Protein AF-A0AAJ1TVX8-F1 (afdb_monomer)

Nearest PDB structures (foldseek):
  4jiu-assembly1_A  TM=8.069E-01  e=1.618E-04  Pyrococcus abyssi GE5
  6mdx-assembly1_A  TM=7.702E-01  e=6.474E-03  Homo sapiens
  4qhg-assembly1_A-2  TM=7.051E-01  e=1.014E-01  Methanocaldococcus jannaschii DSM 2661

Mean predicted aligned error: 15.35 Å

pLDDT: mean 77.99, std 22.39, range [27.33, 98.75]

Foldseek 3Di:
DDDDDDDPPDPPPDDPDPDQQAEAEAEDCVDDDDWAWDDDPSHIYIYYHNPDDPVRVVVSSVVRSVVVVVVLVVVPQDQVNVQVLLQVLCVQQVVSPQHAPGEEEDQPPQQEQKAEDLVRRYIYGYCVCPPPDPLLVSLVSQLRSLCNVPVDLDPSSVVSSVSSVCNVVSVVVQVVVCVVVVRNHHDDPDDPVVPVPVDVPPDDDDDDDDDD

Organism: NCBI:txid1457234

Structure (mmCIF, N/CA/C/O backbone):
data_AF-A0AAJ1TVX8-F1
#
_entry.id   AF-A0AAJ1TVX8-F1
#
loop_
_atom_site.group_PDB
_atom_site.id
_atom_site.type_symbol
_atom_site.label_atom_id
_atom_site.label_alt_id
_atom_site.label_comp_id
_atom_site.label_asym_id
_atom_site.label_entity_id
_atom_site.label_seq_id
_atom_site.pdbx_PDB_ins_code
_atom_site.Cartn_x
_atom_site.Cartn_y
_atom_site.Cartn_z
_atom_site.occupancy
_atom_site.B_iso_or_equiv
_atom_site.auth_seq_id
_atom_site.auth_comp_id
_atom_site.auth_asym_id
_atom_site.auth_atom_id
_atom_site.pdbx_PDB_model_num
ATOM 1 N N . MET A 1 1 ? 25.170 43.451 25.329 1.00 45.28 1 MET A N 1
ATOM 2 C CA . MET A 1 1 ? 24.039 42.548 25.026 1.00 45.28 1 MET A CA 1
ATOM 3 C C . MET A 1 1 ? 23.641 42.805 23.587 1.00 45.28 1 MET A C 1
ATOM 5 O O . MET A 1 1 ? 22.835 43.688 23.335 1.00 45.28 1 MET A O 1
ATOM 9 N N . GLU A 1 2 ? 24.261 42.095 22.650 1.00 32.22 2 GLU A N 1
ATOM 10 C CA . GLU A 1 2 ? 23.914 42.169 21.230 1.00 32.22 2 GLU A CA 1
ATOM 11 C C . GLU A 1 2 ? 23.571 40.779 20.709 1.00 32.22 2 GLU A C 1
ATOM 13 O O . GLU A 1 2 ? 24.081 39.763 21.180 1.00 32.22 2 GLU A O 1
ATOM 18 N N . ARG A 1 3 ? 22.579 40.7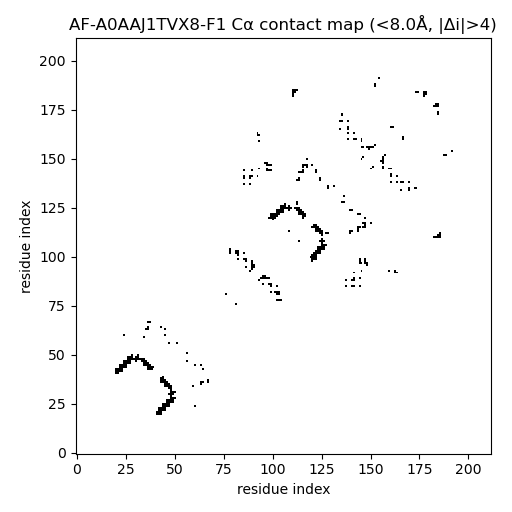76 19.823 1.00 34.09 3 ARG A N 1
ATOM 19 C CA . ARG A 1 3 ? 21.730 39.654 19.443 1.00 34.09 3 ARG A CA 1
ATOM 20 C C . ARG A 1 3 ? 22.453 38.802 18.402 1.00 34.09 3 ARG A C 1
ATOM 22 O O . ARG A 1 3 ? 22.782 39.296 17.332 1.00 34.09 3 ARG A O 1
ATOM 29 N N . GLY A 1 4 ? 22.662 37.523 18.704 1.00 31.20 4 GLY A N 1
ATOM 30 C CA . GLY A 1 4 ? 23.095 36.531 17.723 1.00 31.20 4 GLY A CA 1
ATOM 31 C C . GLY A 1 4 ? 21.896 36.023 16.929 1.00 31.20 4 GLY A C 1
ATOM 32 O O . GLY A 1 4 ? 21.099 35.247 17.451 1.00 31.20 4 GLY A O 1
ATOM 33 N N . ALA A 1 5 ? 21.768 36.467 15.681 1.00 36.41 5 ALA A N 1
ATOM 34 C CA . ALA A 1 5 ? 20.918 35.822 14.690 1.00 36.41 5 ALA A CA 1
ATOM 35 C C . ALA A 1 5 ? 21.562 34.480 14.306 1.00 36.41 5 ALA A C 1
ATOM 37 O O . ALA A 1 5 ? 22.692 34.449 13.823 1.00 36.41 5 ALA A O 1
ATOM 38 N N . ARG A 1 6 ? 20.869 33.368 14.570 1.00 36.56 6 ARG A N 1
ATOM 39 C CA . ARG A 1 6 ? 21.222 32.053 14.028 1.00 36.56 6 ARG A CA 1
ATOM 40 C C . ARG A 1 6 ? 20.330 31.803 12.823 1.00 36.56 6 ARG A C 1
ATOM 42 O O . ARG A 1 6 ? 19.128 31.609 12.972 1.00 36.56 6 ARG A O 1
ATOM 49 N N . ASP A 1 7 ? 20.954 31.872 11.658 1.00 32.34 7 ASP A N 1
ATOM 50 C CA . ASP A 1 7 ? 20.410 31.468 10.372 1.00 32.34 7 ASP A CA 1
ATOM 51 C C . ASP A 1 7 ? 20.323 29.933 10.357 1.00 32.34 7 ASP A C 1
ATOM 53 O O . ASP A 1 7 ? 21.332 29.231 10.287 1.00 32.34 7 ASP A O 1
ATOM 57 N N . GLY A 1 8 ? 19.118 29.411 10.576 1.00 29.05 8 GLY A N 1
ATOM 58 C CA . GLY A 1 8 ? 18.811 27.987 10.505 1.00 29.05 8 GLY A CA 1
ATOM 59 C C . GLY A 1 8 ? 18.476 27.619 9.069 1.00 29.05 8 GLY A C 1
ATOM 60 O O . GLY A 1 8 ? 17.302 27.482 8.732 1.00 29.05 8 GLY A O 1
ATOM 61 N N . GLY A 1 9 ? 19.506 27.498 8.231 1.00 27.33 9 GLY A N 1
ATOM 62 C CA . GLY A 1 9 ? 19.380 26.931 6.895 1.00 27.33 9 GLY A CA 1
ATOM 63 C C . GLY A 1 9 ? 18.850 25.505 6.999 1.00 27.33 9 GLY A C 1
ATOM 64 O O . GLY A 1 9 ? 19.521 24.622 7.529 1.00 27.33 9 GLY A O 1
ATOM 65 N N . ALA A 1 10 ? 17.619 25.305 6.537 1.00 29.84 10 ALA A N 1
ATOM 66 C CA . ALA A 1 10 ? 17.019 23.998 6.377 1.00 29.84 10 ALA A CA 1
ATOM 67 C C . ALA A 1 10 ? 17.860 23.191 5.379 1.00 29.84 10 ALA A C 1
ATOM 69 O O . ALA A 1 10 ? 17.897 23.510 4.191 1.00 29.84 10 ALA A O 1
ATOM 70 N N . GLU A 1 11 ? 18.545 22.156 5.864 1.00 29.80 11 GLU A N 1
ATOM 71 C CA . GLU A 1 11 ? 19.076 21.098 5.011 1.00 29.80 11 GLU A CA 1
ATOM 72 C C . GLU A 1 11 ? 17.891 20.375 4.366 1.00 29.80 11 GLU A C 1
ATOM 74 O O . GLU A 1 11 ? 17.231 19.516 4.954 1.00 29.80 11 GLU A O 1
ATOM 79 N N . GLU A 1 12 ? 17.603 20.785 3.134 1.00 30.42 12 GLU A N 1
ATOM 80 C CA . GLU A 1 12 ? 16.795 20.062 2.168 1.00 30.42 12 GLU A CA 1
ATOM 81 C C . GLU A 1 12 ? 17.449 18.691 1.945 1.00 30.42 12 GLU A C 1
ATOM 83 O O . GLU A 1 12 ? 18.385 18.523 1.161 1.00 30.42 12 GLU A O 1
ATOM 88 N N . THR A 1 13 ? 16.995 17.700 2.709 1.00 30.58 13 THR A N 1
ATOM 89 C CA . THR A 1 13 ? 17.411 16.309 2.560 1.00 30.58 13 THR A CA 1
ATOM 90 C C . THR A 1 13 ? 16.831 15.781 1.255 1.00 30.58 13 THR A C 1
ATOM 92 O O . THR A 1 13 ? 15.678 15.363 1.164 1.00 30.58 13 THR A O 1
ATOM 95 N N . ALA A 1 14 ? 17.650 15.850 0.207 1.00 30.44 14 ALA A N 1
ATOM 96 C CA . ALA A 1 14 ? 17.387 15.224 -1.073 1.00 30.44 14 ALA A CA 1
ATOM 97 C C . ALA A 1 14 ? 17.053 13.740 -0.853 1.00 30.44 14 ALA A C 1
ATOM 99 O O . ALA A 1 14 ? 17.889 12.960 -0.394 1.00 30.44 14 ALA A O 1
ATOM 100 N N . ALA A 1 15 ? 15.816 13.364 -1.184 1.00 33.00 15 ALA A N 1
ATOM 101 C CA . ALA A 1 15 ? 15.354 11.986 -1.189 1.00 33.00 15 ALA A CA 1
ATOM 102 C C . ALA A 1 15 ? 16.353 11.114 -1.963 1.00 33.00 15 ALA A C 1
ATOM 104 O O . ALA A 1 15 ? 16.584 11.324 -3.159 1.00 33.00 15 ALA A O 1
ATOM 105 N N . ALA A 1 16 ? 16.957 10.138 -1.284 1.00 31.81 16 ALA A N 1
ATOM 106 C CA . ALA A 1 16 ? 17.866 9.189 -1.904 1.00 31.81 16 ALA A CA 1
ATOM 107 C C . ALA A 1 16 ? 17.080 8.326 -2.903 1.00 31.81 16 ALA A C 1
ATOM 109 O O . ALA A 1 16 ? 16.441 7.332 -2.561 1.00 31.81 16 ALA A O 1
ATOM 110 N N . LYS A 1 17 ? 17.105 8.747 -4.169 1.00 37.09 17 LYS A N 1
ATOM 111 C CA . LYS A 1 17 ? 16.700 7.956 -5.328 1.00 37.09 17 LYS A CA 1
ATOM 112 C C . LYS A 1 17 ? 17.505 6.653 -5.265 1.00 37.09 17 LYS A C 1
ATOM 114 O O . LYS A 1 17 ? 18.732 6.708 -5.305 1.00 37.09 17 LYS A O 1
ATOM 119 N N . GLY A 1 18 ? 16.831 5.509 -5.114 1.00 37.69 18 GLY A N 1
ATOM 120 C CA . GLY A 1 18 ? 17.479 4.191 -5.146 1.00 37.69 18 GLY A CA 1
ATOM 121 C C . GLY A 1 18 ? 18.396 4.037 -6.371 1.00 37.69 18 GLY A C 1
ATOM 122 O O . GLY A 1 18 ? 18.271 4.823 -7.320 1.00 37.69 18 GLY A O 1
ATOM 123 N N . PRO A 1 19 ? 19.329 3.062 -6.366 1.00 42.38 19 PRO A N 1
ATOM 124 C CA . PRO A 1 19 ? 20.310 2.925 -7.437 1.00 42.38 19 PRO A CA 1
ATOM 125 C C . PRO A 1 19 ? 19.605 2.924 -8.794 1.00 42.38 19 PRO A C 1
ATOM 127 O O . PRO A 1 19 ? 18.553 2.300 -8.959 1.00 42.38 19 PRO A O 1
ATOM 130 N N . ALA A 1 20 ? 20.154 3.688 -9.744 1.00 53.78 20 ALA A N 1
ATOM 131 C CA . ALA A 1 20 ? 19.611 3.769 -11.094 1.00 53.78 20 ALA A CA 1
ATOM 132 C C . ALA A 1 20 ? 19.377 2.344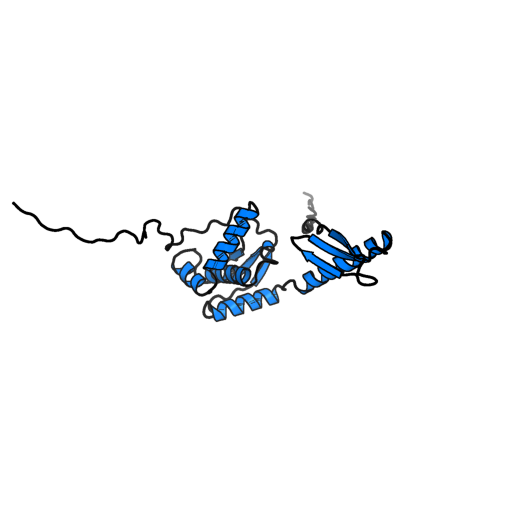 -11.626 1.00 53.78 20 ALA A C 1
ATOM 134 O O . ALA A 1 20 ? 20.243 1.488 -11.426 1.00 53.78 20 ALA A O 1
ATOM 135 N N . PRO A 1 21 ? 18.219 2.066 -12.252 1.00 62.41 21 PRO A N 1
ATOM 136 C CA . PRO A 1 21 ? 17.873 0.706 -12.635 1.00 62.41 21 PRO A CA 1
ATOM 137 C C . PRO A 1 21 ? 18.963 0.132 -13.542 1.00 62.41 21 PRO A C 1
ATOM 139 O O . PRO A 1 21 ? 19.358 0.776 -14.515 1.00 62.41 21 PRO A O 1
ATOM 142 N N . GLU A 1 22 ? 19.443 -1.073 -13.233 1.00 81.56 22 GLU A N 1
ATOM 143 C CA . GLU A 1 22 ? 20.419 -1.767 -14.070 1.00 81.56 22 GLU A CA 1
ATOM 144 C C . GLU A 1 22 ? 19.789 -2.001 -15.453 1.00 81.56 22 GLU A C 1
ATOM 146 O O . GLU A 1 22 ? 18.709 -2.590 -15.572 1.00 81.56 22 GLU A O 1
ATOM 151 N N . VAL A 1 23 ? 20.420 -1.477 -16.507 1.00 89.31 23 VAL A N 1
ATOM 152 C CA . VAL A 1 23 ? 19.909 -1.577 -17.879 1.00 89.31 23 VAL A CA 1
ATOM 153 C C . VAL A 1 23 ? 20.648 -2.685 -18.618 1.00 89.31 23 VAL A C 1
ATOM 155 O O . VAL A 1 23 ? 21.862 -2.621 -18.791 1.00 89.31 23 VAL A O 1
ATOM 158 N N . GLU A 1 24 ? 19.905 -3.665 -19.131 1.00 91.75 24 GLU A N 1
ATOM 159 C CA . GLU A 1 24 ? 20.429 -4.727 -19.989 1.00 91.75 24 GLU A CA 1
ATOM 160 C C . GLU A 1 24 ? 19.972 -4.509 -21.439 1.00 91.75 24 GLU A C 1
ATOM 162 O O . GLU A 1 24 ? 18.775 -4.469 -21.741 1.00 91.75 24 GLU A O 1
ATOM 167 N N . VAL A 1 25 ? 20.921 -4.404 -22.371 1.00 92.75 25 VAL A N 1
ATOM 168 C CA . VAL A 1 25 ? 20.619 -4.251 -23.801 1.00 92.75 25 VAL A CA 1
ATOM 169 C C . VAL A 1 25 ? 20.716 -5.596 -24.518 1.00 92.75 25 VAL A C 1
ATOM 171 O O . VAL A 1 25 ? 21.793 -6.176 -24.642 1.00 92.75 25 VAL A O 1
ATOM 174 N N . ARG A 1 26 ? 19.601 -6.056 -25.094 1.00 92.62 26 ARG A N 1
ATOM 175 C CA . ARG A 1 26 ? 19.522 -7.293 -25.885 1.00 92.62 26 ARG A CA 1
ATOM 176 C C . ARG A 1 26 ? 19.403 -6.983 -27.378 1.00 92.62 26 ARG A C 1
ATOM 178 O O . ARG A 1 26 ? 18.396 -6.448 -27.846 1.00 92.62 26 ARG A O 1
ATOM 185 N N . ARG A 1 27 ? 20.420 -7.355 -28.162 1.00 90.25 27 ARG A N 1
ATOM 186 C CA . ARG A 1 27 ? 20.421 -7.188 -29.628 1.00 90.25 27 ARG A CA 1
ATOM 187 C C . ARG A 1 27 ? 19.702 -8.348 -30.323 1.00 90.25 27 ARG A C 1
ATOM 189 O O . ARG A 1 27 ? 19.968 -9.511 -30.041 1.00 90.25 27 ARG A O 1
ATOM 196 N N . SER A 1 28 ? 18.834 -8.045 -31.288 1.00 85.00 28 SER A N 1
ATOM 197 C CA . SER A 1 28 ? 18.089 -9.041 -32.071 1.00 85.00 28 SER A CA 1
ATOM 198 C C . SER A 1 28 ? 18.321 -8.882 -33.572 1.00 85.00 28 SER A C 1
ATOM 200 O O . SER A 1 28 ? 18.082 -7.818 -34.137 1.00 85.00 28 SER A O 1
ATOM 202 N N . ARG A 1 29 ? 18.723 -9.969 -34.247 1.00 81.44 29 ARG A N 1
ATOM 203 C CA . ARG A 1 29 ? 18.846 -10.021 -35.719 1.00 81.44 29 ARG A CA 1
ATOM 204 C C . ARG A 1 29 ? 17.495 -10.137 -36.440 1.00 81.44 29 ARG A C 1
ATOM 206 O O . ARG A 1 29 ? 17.404 -9.791 -37.612 1.00 81.44 29 ARG A O 1
ATOM 213 N N . ARG A 1 30 ? 16.442 -10.606 -35.753 1.00 78.81 30 ARG A N 1
ATOM 214 C CA . ARG A 1 30 ? 15.077 -10.712 -36.312 1.00 78.81 30 ARG A CA 1
ATOM 215 C C . ARG A 1 30 ? 14.344 -9.369 -36.345 1.00 78.81 30 ARG A C 1
ATOM 217 O O . ARG A 1 30 ? 13.473 -9.170 -37.186 1.00 78.81 30 ARG A O 1
ATOM 224 N N . ARG A 1 31 ? 14.678 -8.442 -35.444 1.00 75.81 31 ARG A N 1
ATOM 225 C CA . ARG A 1 31 ? 14.076 -7.102 -35.406 1.00 75.81 31 ARG A CA 1
ATOM 226 C C . ARG A 1 31 ? 14.826 -6.176 -36.352 1.00 75.81 31 ARG A C 1
ATOM 228 O O . ARG A 1 31 ? 16.043 -6.083 -36.277 1.00 75.81 31 ARG A O 1
ATOM 235 N N . ARG A 1 32 ? 14.093 -5.487 -37.231 1.00 75.25 32 ARG A N 1
ATOM 236 C CA . ARG A 1 32 ? 14.688 -4.617 -38.266 1.00 75.25 32 ARG A CA 1
ATOM 237 C C . ARG A 1 32 ? 14.537 -3.123 -37.983 1.00 75.25 32 ARG A C 1
ATOM 239 O O . ARG A 1 32 ? 15.348 -2.345 -38.460 1.00 75.25 32 ARG A O 1
ATOM 246 N N . ARG A 1 33 ? 13.496 -2.719 -37.246 1.00 77.88 33 ARG A N 1
ATOM 247 C CA . ARG A 1 33 ? 13.168 -1.299 -36.991 1.00 77.88 33 ARG A CA 1
ATOM 248 C C . ARG A 1 33 ? 12.610 -1.013 -35.597 1.00 77.88 33 ARG A C 1
ATOM 250 O O . ARG A 1 33 ? 12.411 0.140 -35.250 1.00 77.88 33 ARG A O 1
ATOM 257 N N . THR A 1 34 ? 12.312 -2.047 -34.817 1.00 77.62 34 THR A N 1
ATOM 258 C CA . THR A 1 34 ? 11.557 -1.911 -33.570 1.00 77.62 34 THR A CA 1
ATOM 259 C C . THR A 1 34 ? 12.464 -1.999 -32.354 1.00 77.62 34 THR A C 1
ATOM 261 O O . THR A 1 34 ? 13.209 -2.969 -32.192 1.00 77.62 34 THR A O 1
ATOM 264 N N . VAL A 1 35 ? 12.339 -1.003 -31.479 1.00 88.81 35 VAL A N 1
ATOM 265 C CA . VAL A 1 35 ? 12.921 -0.991 -30.137 1.00 88.81 35 VAL A CA 1
ATOM 266 C C . VAL A 1 35 ? 11.799 -1.164 -29.117 1.00 88.81 35 VAL A C 1
ATOM 268 O O . VAL A 1 35 ? 10.737 -0.557 -29.241 1.00 88.81 35 VAL A O 1
ATOM 271 N N . SER A 1 36 ? 12.004 -2.018 -28.118 1.00 88.06 36 SER A N 1
ATOM 272 C CA . SER A 1 36 ? 11.066 -2.169 -26.999 1.00 88.06 36 SER A CA 1
ATOM 273 C C . SER A 1 36 ? 11.822 -2.234 -25.686 1.00 88.06 36 SER A C 1
ATOM 275 O O . SER A 1 36 ? 12.940 -2.739 -25.662 1.00 88.06 36 SER A O 1
ATOM 277 N N . ALA A 1 37 ? 11.186 -1.818 -24.596 1.00 88.56 37 ALA A N 1
ATOM 278 C CA . ALA A 1 37 ? 11.737 -1.992 -23.263 1.00 88.56 37 ALA A CA 1
ATOM 279 C C . ALA A 1 37 ? 10.663 -2.421 -22.270 1.00 88.56 37 ALA A C 1
ATOM 281 O O . ALA A 1 37 ? 9.497 -2.052 -22.431 1.00 88.56 37 ALA A O 1
ATOM 282 N N . TYR A 1 38 ? 11.067 -3.197 -21.272 1.00 84.25 38 TYR A N 1
ATOM 283 C CA . TYR A 1 38 ? 10.230 -3.658 -20.169 1.00 84.25 38 TYR A CA 1
ATOM 284 C C . TYR A 1 38 ? 11.093 -3.881 -18.924 1.00 84.25 38 TYR A C 1
ATOM 286 O O . TYR A 1 38 ? 12.316 -3.977 -19.027 1.00 84.25 38 TYR A O 1
ATOM 294 N N . ARG A 1 39 ? 10.460 -3.946 -17.749 1.00 82.50 39 ARG A N 1
ATOM 295 C CA . ARG A 1 39 ? 11.143 -4.308 -16.504 1.00 82.50 39 ARG A CA 1
ATOM 296 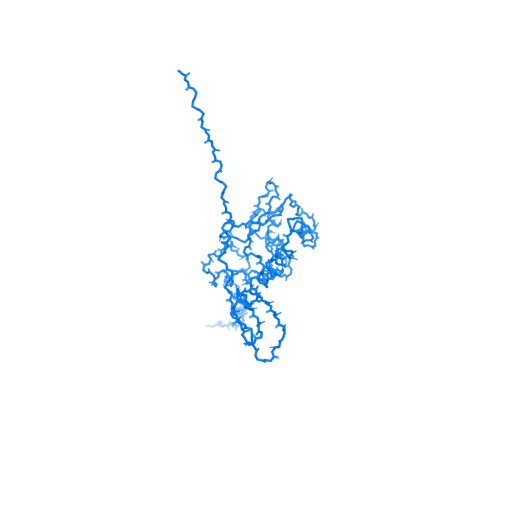C C . ARG A 1 39 ? 11.051 -5.812 -16.274 1.00 82.50 39 ARG A C 1
ATOM 298 O O . ARG A 1 39 ? 9.984 -6.388 -16.471 1.00 82.50 39 ARG A O 1
ATOM 305 N N . GLN A 1 40 ? 12.155 -6.423 -15.867 1.00 79.81 40 GLN A N 1
ATOM 306 C CA . GLN A 1 40 ? 12.234 -7.830 -15.488 1.00 79.81 40 GLN A CA 1
ATOM 307 C C . GLN A 1 40 ? 13.250 -7.956 -14.350 1.00 79.81 40 GLN A C 1
ATOM 309 O O . GLN A 1 40 ? 14.361 -7.454 -14.489 1.00 79.81 40 GLN A O 1
ATOM 314 N N . ASP A 1 41 ? 12.862 -8.571 -13.232 1.00 73.06 41 ASP A N 1
ATOM 315 C CA . ASP A 1 41 ? 13.752 -8.863 -12.094 1.00 73.06 41 ASP A CA 1
ATOM 316 C C . ASP A 1 41 ? 14.553 -7.637 -11.595 1.00 73.06 41 ASP A C 1
ATOM 318 O O . ASP A 1 41 ? 15.754 -7.705 -11.352 1.00 73.06 41 ASP A O 1
ATOM 322 N N . GLY A 1 42 ? 13.902 -6.468 -11.513 1.00 70.69 42 GLY A N 1
ATOM 323 C CA . GLY A 1 42 ? 14.532 -5.206 -11.085 1.00 70.69 42 GLY A CA 1
ATOM 324 C C . GLY A 1 42 ? 15.383 -4.496 -12.149 1.00 70.69 42 GLY A C 1
ATOM 325 O O . GLY A 1 42 ? 15.851 -3.383 -11.917 1.00 70.69 42 GLY A O 1
ATOM 326 N N . ARG A 1 43 ? 15.534 -5.085 -13.340 1.00 83.12 43 ARG A N 1
ATOM 327 C CA . ARG A 1 43 ? 16.335 -4.554 -14.454 1.00 83.12 43 ARG A CA 1
ATOM 328 C C . ARG A 1 43 ? 15.452 -4.009 -15.566 1.00 83.12 43 ARG A C 1
ATOM 330 O O . ARG A 1 43 ? 14.329 -4.474 -15.772 1.00 83.12 43 ARG A O 1
ATOM 337 N N . VAL A 1 44 ? 15.959 -3.042 -16.325 1.00 87.50 44 VAL A N 1
ATOM 338 C CA . VAL A 1 44 ? 15.319 -2.592 -17.569 1.00 87.50 44 VAL A CA 1
ATOM 339 C C . VAL A 1 44 ? 15.935 -3.345 -18.738 1.00 87.50 44 VAL A C 1
ATOM 341 O O . VAL A 1 44 ? 17.098 -3.140 -19.072 1.00 87.50 44 VAL A O 1
ATOM 344 N N . ILE A 1 45 ? 15.139 -4.184 -19.397 1.00 91.75 45 ILE A N 1
ATOM 345 C CA . ILE A 1 45 ? 15.556 -4.896 -20.603 1.00 91.75 45 ILE A CA 1
ATOM 346 C C . ILE A 1 45 ? 15.198 -4.048 -21.820 1.00 91.75 45 ILE A C 1
ATOM 348 O O . ILE A 1 45 ? 14.018 -3.803 -22.070 1.00 91.75 45 ILE A O 1
ATOM 352 N N . VAL A 1 46 ? 16.193 -3.636 -22.608 1.00 91.62 46 VAL A N 1
ATOM 353 C CA . VAL A 1 46 ? 16.005 -2.890 -23.864 1.00 91.62 46 VAL A CA 1
ATOM 354 C C . VAL A 1 46 ? 16.364 -3.782 -25.051 1.00 91.62 46 VAL A C 1
ATOM 356 O O . VAL A 1 46 ? 17.518 -4.150 -25.258 1.00 91.62 46 VAL A O 1
ATOM 359 N N . LEU A 1 47 ? 15.367 -4.134 -25.862 1.00 91.25 47 LEU A N 1
ATOM 360 C CA . LEU A 1 47 ? 15.523 -4.955 -27.064 1.00 91.25 47 LEU A CA 1
ATOM 361 C C . LEU A 1 47 ? 15.698 -4.074 -28.301 1.00 91.25 47 LEU A C 1
ATOM 363 O O . LEU A 1 47 ? 14.768 -3.357 -28.675 1.00 91.25 47 LEU A O 1
ATOM 367 N N . VAL A 1 48 ? 16.839 -4.196 -28.983 1.00 91.38 48 VAL A N 1
ATOM 368 C CA . VAL A 1 48 ? 17.214 -3.371 -30.149 1.00 91.38 48 VAL A CA 1
ATOM 369 C C . VAL A 1 48 ? 17.564 -4.211 -31.393 1.00 91.38 48 VAL A C 1
ATOM 371 O O . VAL A 1 48 ? 18.034 -5.344 -31.253 1.00 91.38 48 VAL A O 1
ATOM 374 N N . PRO A 1 49 ? 17.381 -3.697 -32.628 1.00 90.25 49 PRO A N 1
ATOM 375 C CA . PRO A 1 49 ? 17.920 -4.313 -33.843 1.00 90.25 49 PRO A CA 1
ATOM 376 C C . PRO A 1 49 ? 19.445 -4.464 -33.795 1.00 90.2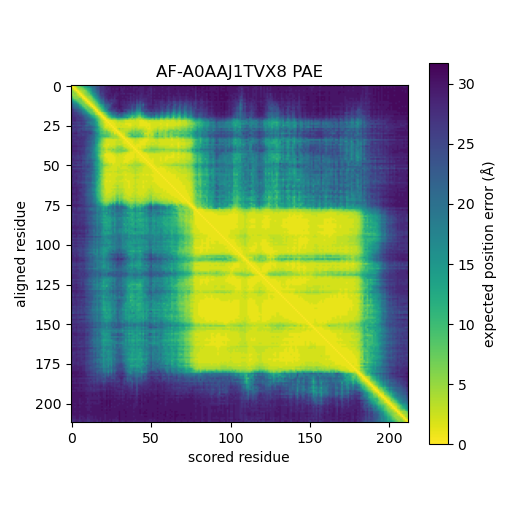5 49 PRO A C 1
ATOM 378 O O . PRO A 1 49 ? 20.158 -3.548 -33.389 1.00 90.25 49 PRO A O 1
ATOM 381 N N . ALA A 1 50 ? 19.963 -5.600 -34.267 1.00 88.75 50 ALA A N 1
ATOM 382 C CA . ALA A 1 50 ? 21.405 -5.867 -34.273 1.00 88.75 50 ALA A CA 1
ATOM 383 C C . ALA A 1 50 ? 22.211 -4.879 -35.138 1.00 88.75 50 ALA A C 1
ATOM 385 O O . ALA A 1 50 ? 23.397 -4.684 -34.881 1.00 88.75 50 ALA A O 1
ATOM 386 N N . SER A 1 51 ? 21.563 -4.264 -36.131 1.00 90.19 51 SER A N 1
ATOM 387 C CA . SER A 1 51 ? 22.160 -3.311 -37.069 1.00 90.19 51 SER A CA 1
ATOM 388 C C . SER A 1 51 ? 22.367 -1.905 -36.501 1.00 90.19 51 SER A C 1
ATOM 390 O O . SER A 1 51 ? 22.995 -1.098 -37.175 1.00 90.19 51 SER A O 1
ATOM 392 N N . LEU A 1 52 ? 21.840 -1.584 -35.311 1.00 89.25 52 LEU A N 1
ATOM 393 C CA . LEU A 1 52 ? 22.021 -0.253 -34.727 1.00 89.25 52 LEU A CA 1
ATOM 394 C C . LEU A 1 52 ? 23.470 -0.023 -34.280 1.00 89.25 52 LEU A C 1
ATOM 396 O O . LEU A 1 52 ? 24.105 -0.890 -33.658 1.00 89.25 52 LEU A O 1
ATOM 400 N N . SER A 1 53 ? 23.966 1.184 -34.554 1.00 93.69 53 SER A N 1
ATOM 401 C CA . SER A 1 53 ? 25.237 1.672 -34.022 1.00 93.69 53 SER A CA 1
ATOM 402 C C . SER A 1 53 ? 25.161 1.860 -32.504 1.00 93.69 53 SER A C 1
ATOM 404 O O . SER A 1 53 ? 24.079 1.994 -31.933 1.00 93.69 53 SER A O 1
ATOM 406 N N . ALA A 1 54 ? 26.313 1.889 -31.831 1.00 88.06 54 ALA A N 1
ATOM 407 C CA . ALA A 1 54 ? 26.367 2.111 -30.384 1.00 88.06 54 ALA A CA 1
ATOM 408 C C . ALA A 1 54 ? 25.666 3.420 -29.970 1.00 88.06 54 ALA A C 1
ATOM 410 O O . ALA A 1 54 ? 24.812 3.403 -29.096 1.00 88.06 54 ALA A O 1
ATOM 411 N N . ARG A 1 55 ? 25.911 4.521 -30.696 1.00 90.69 55 ARG A N 1
ATOM 412 C CA . ARG A 1 55 ? 25.282 5.826 -30.419 1.00 90.69 55 ARG A CA 1
ATOM 413 C C . ARG A 1 55 ? 23.760 5.806 -30.561 1.00 90.69 55 ARG A C 1
ATOM 415 O O . ARG A 1 55 ? 23.057 6.496 -29.828 1.00 90.69 55 ARG A O 1
ATOM 422 N N . GLU A 1 56 ? 23.242 5.055 -31.531 1.00 89.69 56 GLU A N 1
ATOM 423 C CA . GLU A 1 56 ? 21.796 4.893 -31.698 1.00 89.69 56 GLU A CA 1
ATOM 424 C C . GLU A 1 56 ? 21.204 4.049 -30.573 1.00 89.69 56 GLU A C 1
ATOM 426 O O . GLU A 1 56 ? 20.131 4.378 -30.076 1.00 89.69 56 GLU A O 1
ATOM 431 N N . VAL A 1 57 ? 21.907 2.995 -30.149 1.00 89.31 57 VAL A N 1
ATOM 432 C CA . VAL A 1 57 ? 21.514 2.194 -28.985 1.00 89.31 57 VAL A CA 1
ATOM 433 C C . VAL A 1 57 ? 21.448 3.065 -27.733 1.00 89.31 57 VAL A C 1
ATOM 435 O O . VAL A 1 57 ? 20.415 3.046 -27.073 1.00 89.31 57 VAL A O 1
ATOM 438 N N . ASP A 1 58 ? 22.469 3.874 -27.451 1.00 88.56 58 ASP A N 1
ATOM 439 C CA . ASP A 1 58 ? 22.498 4.742 -26.266 1.00 88.56 58 ASP A CA 1
ATOM 440 C C . ASP A 1 58 ? 21.327 5.734 -26.261 1.00 88.56 58 ASP A C 1
ATOM 442 O O . ASP A 1 58 ? 20.633 5.888 -25.254 1.00 88.56 58 ASP A O 1
ATOM 446 N N . ARG A 1 59 ? 21.035 6.351 -27.415 1.00 91.56 59 ARG A N 1
ATOM 447 C CA . ARG A 1 59 ? 19.877 7.245 -27.575 1.00 91.56 59 ARG A CA 1
ATOM 448 C C . ARG A 1 59 ? 18.567 6.530 -27.244 1.00 91.56 59 ARG A C 1
ATOM 450 O O . ARG A 1 59 ? 17.746 7.060 -26.497 1.00 91.56 59 ARG A O 1
ATOM 457 N N . TRP A 1 60 ? 18.384 5.329 -27.788 1.00 91.62 60 TRP A N 1
ATOM 458 C CA . TRP A 1 60 ? 17.190 4.527 -27.541 1.00 91.62 60 TRP A CA 1
ATOM 459 C C . TRP A 1 60 ? 17.093 4.056 -26.092 1.00 91.62 60 TRP A C 1
ATOM 461 O O . TRP A 1 60 ? 15.994 4.025 -25.546 1.00 91.62 60 TRP A O 1
ATOM 471 N N . VAL A 1 61 ? 18.210 3.720 -25.448 1.00 90.44 61 VAL A N 1
ATOM 472 C CA . VAL A 1 61 ? 18.237 3.359 -24.026 1.00 90.44 61 VAL A CA 1
ATOM 473 C C . VAL A 1 61 ? 17.711 4.516 -23.180 1.00 90.44 61 VAL A C 1
ATOM 475 O O . VAL A 1 61 ? 16.767 4.313 -22.419 1.00 90.44 61 VAL A O 1
ATOM 478 N N . VAL A 1 62 ? 18.238 5.730 -23.367 1.00 89.12 62 VAL A N 1
ATOM 479 C CA . VAL A 1 62 ? 17.785 6.923 -22.630 1.00 89.12 62 VAL A CA 1
ATOM 480 C C . VAL A 1 62 ? 16.291 7.176 -22.844 1.00 89.12 62 VAL A C 1
ATOM 482 O O . VAL A 1 62 ? 15.545 7.377 -21.883 1.00 89.12 62 VAL A O 1
ATOM 485 N N . GLU A 1 63 ? 15.826 7.124 -24.094 1.00 90.75 63 GLU A N 1
ATOM 486 C CA . GLU A 1 63 ? 14.416 7.349 -24.422 1.00 90.75 63 GLU A CA 1
ATOM 487 C C . GLU A 1 63 ? 13.496 6.305 -23.771 1.00 90.75 63 GLU A C 1
ATOM 489 O O . GLU A 1 63 ? 12.471 6.649 -23.170 1.00 90.75 63 GLU A O 1
ATOM 494 N N . MET A 1 64 ? 13.856 5.024 -23.875 1.00 88.56 64 MET A N 1
ATOM 495 C CA . MET A 1 64 ? 13.035 3.917 -23.397 1.00 88.56 64 MET A CA 1
ATOM 496 C C . MET A 1 64 ? 13.001 3.829 -21.874 1.00 88.56 64 MET A C 1
ATOM 498 O O . MET A 1 64 ? 11.920 3.613 -21.322 1.00 88.56 64 MET A O 1
ATOM 502 N N . VAL A 1 65 ? 14.139 4.038 -21.203 1.00 87.69 65 VAL A N 1
ATOM 503 C CA . VAL A 1 65 ? 14.207 4.123 -19.736 1.00 87.69 65 VAL A CA 1
ATOM 504 C C . VAL A 1 65 ? 13.332 5.276 -19.254 1.00 87.69 65 VAL A C 1
ATOM 506 O O . VAL A 1 65 ? 12.409 5.047 -18.478 1.00 87.69 65 VAL A O 1
ATOM 509 N N . GLY A 1 66 ? 13.490 6.479 -19.819 1.00 86.06 66 GLY A N 1
ATOM 510 C CA . GLY A 1 66 ? 12.649 7.617 -19.444 1.00 86.06 66 GLY A CA 1
ATOM 511 C C . GLY A 1 66 ? 11.161 7.386 -19.734 1.00 86.06 66 GLY A C 1
ATOM 512 O O . GLY A 1 66 ? 10.288 7.893 -19.029 1.00 86.06 66 GLY A O 1
ATOM 513 N N . ARG A 1 67 ? 10.815 6.626 -20.780 1.00 84.94 67 ARG A N 1
ATOM 514 C CA . ARG A 1 67 ? 9.419 6.252 -21.060 1.00 84.94 67 ARG A CA 1
ATOM 515 C C . ARG A 1 67 ? 8.849 5.328 -19.985 1.00 84.94 67 ARG A C 1
ATOM 517 O O . ARG A 1 67 ? 7.690 5.523 -19.618 1.00 84.94 67 ARG A O 1
ATOM 524 N N . LEU A 1 68 ? 9.632 4.357 -19.514 1.00 83.31 68 LEU A N 1
ATOM 525 C CA . LEU A 1 68 ? 9.242 3.469 -18.419 1.00 83.31 68 LEU A CA 1
ATOM 526 C C . LEU A 1 68 ? 9.121 4.242 -17.107 1.00 83.31 68 LEU A C 1
ATOM 528 O O . LEU A 1 68 ? 8.075 4.152 -16.480 1.00 83.31 68 LEU A O 1
ATOM 532 N N . ASP A 1 69 ? 10.093 5.087 -16.765 1.00 81.19 69 ASP A N 1
ATOM 533 C CA . ASP A 1 69 ? 10.053 5.897 -15.541 1.00 81.19 69 ASP A CA 1
ATOM 534 C C . ASP A 1 69 ? 8.802 6.786 -15.492 1.00 81.19 69 ASP A C 1
ATOM 536 O O . ASP A 1 69 ? 8.042 6.734 -14.531 1.00 81.19 69 ASP A O 1
ATOM 540 N N . ARG A 1 70 ? 8.486 7.506 -16.579 1.00 79.31 70 ARG A N 1
ATOM 541 C CA . ARG A 1 70 ? 7.247 8.305 -16.655 1.00 79.31 70 ARG A CA 1
ATOM 542 C C . ARG A 1 70 ? 5.981 7.448 -16.591 1.00 79.31 70 ARG A C 1
ATOM 544 O O . ARG A 1 70 ? 4.936 7.915 -16.146 1.00 79.31 70 ARG A O 1
ATOM 551 N N . ALA A 1 71 ? 6.018 6.227 -17.126 1.00 74.94 71 ALA A N 1
ATOM 552 C CA . ALA A 1 71 ? 4.883 5.313 -17.037 1.00 74.94 71 ALA A CA 1
ATOM 553 C C . ALA A 1 71 ? 4.689 4.809 -15.603 1.00 74.94 71 ALA A C 1
ATOM 555 O O . ALA A 1 71 ? 3.546 4.710 -15.163 1.00 74.94 71 ALA A O 1
ATOM 556 N N . ASP A 1 72 ? 5.776 4.555 -14.881 1.00 69.62 72 ASP A N 1
ATOM 557 C CA . ASP A 1 72 ? 5.760 4.144 -13.481 1.00 69.62 72 ASP A CA 1
ATOM 558 C C . ASP A 1 72 ? 5.321 5.289 -12.572 1.00 69.62 72 ASP A C 1
ATOM 560 O O . ASP A 1 72 ? 4.470 5.085 -11.713 1.00 69.62 72 ASP A O 1
ATOM 564 N N . GLU A 1 73 ? 5.801 6.509 -12.813 1.00 69.69 73 GLU A N 1
ATOM 565 C CA . GLU A 1 73 ? 5.335 7.721 -12.132 1.00 69.69 73 GLU A CA 1
ATOM 566 C C . GLU A 1 73 ? 3.833 7.936 -12.328 1.00 69.69 73 GLU A C 1
ATOM 568 O O . GLU A 1 73 ? 3.121 8.168 -11.358 1.00 69.69 73 GLU A O 1
ATOM 573 N N . ARG A 1 74 ? 3.314 7.781 -13.554 1.00 68.94 74 ARG A N 1
ATOM 574 C CA . ARG A 1 74 ? 1.864 7.867 -13.807 1.00 68.94 74 ARG A CA 1
ATOM 575 C C . ARG A 1 74 ? 1.063 6.744 -13.150 1.00 68.94 74 ARG A C 1
ATOM 577 O O . ARG A 1 74 ? -0.106 6.938 -12.841 1.00 68.94 74 ARG A O 1
ATOM 584 N N . ARG A 1 75 ? 1.654 5.557 -12.990 1.00 65.12 75 ARG A N 1
ATOM 585 C CA . ARG A 1 75 ? 1.026 4.413 -12.303 1.00 65.12 75 ARG A CA 1
ATOM 586 C C . ARG A 1 75 ? 1.153 4.504 -10.788 1.00 65.12 75 ARG A C 1
ATOM 588 O O . ARG A 1 75 ? 0.465 3.765 -10.088 1.00 65.12 75 ARG A O 1
ATOM 595 N N . ARG A 1 76 ? 2.028 5.373 -10.281 1.00 67.25 76 ARG A N 1
ATOM 596 C CA . ARG A 1 76 ? 2.262 5.589 -8.859 1.00 67.25 76 ARG A CA 1
ATOM 597 C C . ARG A 1 76 ? 0.967 6.141 -8.247 1.00 67.25 76 ARG A C 1
ATOM 599 O O . ARG A 1 76 ? 0.565 7.242 -8.612 1.00 67.25 76 ARG A O 1
ATOM 606 N N . PRO A 1 77 ? 0.296 5.410 -7.338 1.00 66.62 77 PRO A N 1
ATOM 607 C CA . PRO A 1 77 ? -0.939 5.902 -6.742 1.00 66.62 77 PRO A CA 1
ATOM 608 C C . PRO A 1 77 ? -0.666 7.204 -5.988 1.00 66.62 77 PRO A C 1
ATOM 610 O O . PRO A 1 77 ? 0.283 7.260 -5.194 1.00 66.62 77 PRO A O 1
ATOM 613 N N . THR A 1 78 ? -1.481 8.226 -6.252 1.00 81.50 78 THR A N 1
ATOM 614 C CA . THR A 1 78 ? -1.493 9.473 -5.478 1.00 81.50 78 THR A CA 1
ATOM 615 C C . THR A 1 78 ? -1.964 9.200 -4.049 1.00 81.50 78 THR A C 1
ATOM 617 O O . THR A 1 78 ? -2.547 8.147 -3.774 1.00 81.50 78 THR A O 1
ATOM 620 N N . GLU A 1 79 ? -1.718 10.138 -3.134 1.00 85.88 79 GLU A N 1
ATOM 621 C CA . GLU A 1 79 ? -2.258 10.055 -1.769 1.00 85.88 79 GLU A CA 1
ATOM 622 C C . GLU A 1 79 ? -3.791 9.990 -1.792 1.00 85.88 79 GLU A C 1
ATOM 624 O O . GLU A 1 79 ? -4.360 9.131 -1.131 1.00 85.88 79 GLU A O 1
ATOM 629 N N . ASP A 1 80 ? -4.455 10.752 -2.668 1.00 88.25 80 ASP A N 1
ATOM 630 C CA . ASP A 1 80 ? -5.912 10.671 -2.860 1.00 88.25 80 ASP A CA 1
ATOM 631 C C . ASP A 1 80 ? -6.379 9.280 -3.306 1.00 88.25 80 ASP A C 1
ATOM 633 O O . ASP A 1 80 ? -7.373 8.750 -2.808 1.00 88.25 80 ASP A O 1
ATOM 637 N N . ALA A 1 81 ? -5.658 8.647 -4.238 1.00 91.00 81 ALA A N 1
ATOM 638 C CA . ALA A 1 81 ? -5.989 7.301 -4.693 1.00 91.00 81 ALA A CA 1
ATOM 639 C C . ALA A 1 81 ? -5.780 6.261 -3.582 1.00 91.00 81 ALA A C 1
ATOM 641 O O . ALA A 1 81 ? -6.544 5.294 -3.491 1.00 91.00 81 ALA A O 1
ATOM 642 N N . LEU A 1 82 ? -4.757 6.456 -2.745 1.00 94.06 82 LEU A N 1
ATOM 643 C CA . LEU A 1 82 ? -4.480 5.608 -1.591 1.00 94.06 82 LEU A CA 1
ATOM 644 C C . LEU A 1 82 ? -5.540 5.790 -0.497 1.00 94.06 82 LEU A C 1
ATOM 646 O O . LEU A 1 82 ? -6.060 4.799 0.007 1.00 94.06 82 LEU A O 1
ATOM 650 N N . MET A 1 83 ? -5.925 7.031 -0.207 1.00 97.06 83 MET A N 1
ATOM 651 C CA . MET A 1 83 ? -7.010 7.379 0.707 1.00 97.06 83 MET A CA 1
ATOM 652 C C . MET A 1 83 ? -8.337 6.767 0.250 1.00 97.06 83 MET A C 1
ATOM 654 O O . MET A 1 83 ? -8.991 6.049 1.002 1.00 97.06 83 MET A O 1
ATOM 658 N N . ALA A 1 84 ? -8.701 6.945 -1.023 1.00 96.94 84 ALA A N 1
ATOM 659 C CA . ALA A 1 84 ? -9.905 6.346 -1.591 1.00 96.94 84 ALA A CA 1
ATOM 660 C C . ALA A 1 84 ? -9.873 4.811 -1.529 1.00 96.94 84 ALA A C 1
ATOM 662 O O . ALA A 1 84 ? -10.911 4.170 -1.374 1.00 96.94 84 ALA A O 1
ATOM 663 N N . ARG A 1 85 ? -8.690 4.198 -1.671 1.00 97.75 85 ARG A N 1
ATOM 664 C CA . ARG A 1 85 ? -8.514 2.751 -1.506 1.00 97.75 85 ARG A CA 1
ATOM 665 C C . ARG A 1 85 ? -8.747 2.320 -0.061 1.00 97.75 85 ARG A C 1
ATOM 667 O O . ARG A 1 85 ? -9.515 1.387 0.138 1.00 97.75 85 ARG A O 1
ATOM 674 N N . ALA A 1 86 ? -8.156 3.015 0.908 1.00 98.31 86 ALA A N 1
ATOM 675 C CA . ALA A 1 86 ? -8.361 2.751 2.329 1.00 98.31 86 ALA A CA 1
ATOM 676 C C . ALA A 1 86 ? -9.842 2.866 2.720 1.00 98.31 86 ALA A C 1
ATOM 678 O O . ALA A 1 86 ? -10.377 1.956 3.343 1.00 98.31 86 ALA A O 1
ATOM 679 N N . MET A 1 87 ? -10.537 3.913 2.263 1.00 98.56 87 MET A N 1
ATOM 680 C CA . MET A 1 87 ? -11.976 4.070 2.510 1.00 98.56 87 MET A CA 1
ATOM 681 C C . MET A 1 87 ? -12.797 2.904 1.945 1.00 98.56 87 MET A C 1
ATOM 683 O O . MET A 1 87 ? -13.612 2.336 2.660 1.00 98.56 87 MET A O 1
ATOM 687 N N . ARG A 1 88 ? -12.525 2.460 0.706 1.00 98.69 88 ARG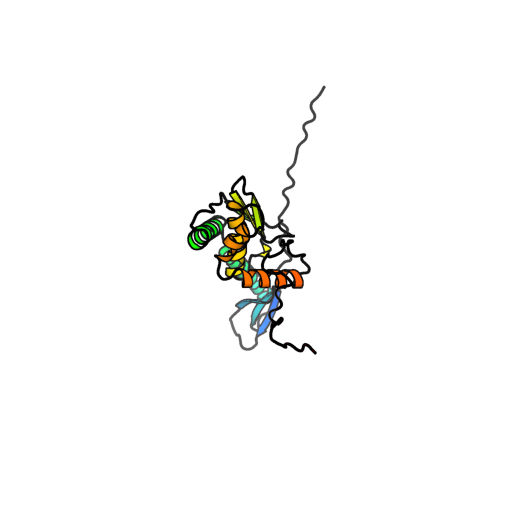 A N 1
ATOM 688 C CA . ARG A 1 88 ? -13.214 1.287 0.130 1.00 98.69 88 ARG A CA 1
ATOM 689 C C . ARG A 1 88 ? -12.971 -0.002 0.915 1.00 98.69 88 ARG A C 1
ATOM 691 O O . ARG A 1 88 ? -13.858 -0.850 0.961 1.00 98.69 88 ARG A O 1
ATOM 698 N N . LEU A 1 89 ? -11.766 -0.188 1.457 1.00 98.69 89 LEU A N 1
ATOM 699 C CA . LEU A 1 89 ? -11.438 -1.353 2.282 1.00 98.69 89 LEU A CA 1
ATOM 700 C C . LEU A 1 89 ? -12.154 -1.287 3.628 1.00 98.69 89 LEU A C 1
ATOM 702 O O . LEU A 1 89 ? -12.740 -2.284 4.036 1.00 98.69 89 LEU A O 1
ATOM 706 N N . SER A 1 90 ? -12.164 -0.112 4.261 1.00 98.69 90 SER A N 1
ATOM 707 C CA . SER A 1 90 ? -12.913 0.126 5.493 1.00 98.69 90 SER A CA 1
ATOM 708 C C . SER A 1 90 ? -14.399 -0.166 5.306 1.00 98.69 90 SER A C 1
ATOM 710 O O . SER A 1 90 ? -14.963 -0.957 6.054 1.00 98.69 90 SER A O 1
ATOM 712 N N . ASP A 1 91 ? -15.022 0.369 4.254 1.00 98.62 91 ASP A N 1
ATOM 713 C CA . ASP A 1 91 ? -16.439 0.126 3.961 1.00 98.62 91 ASP A CA 1
ATOM 714 C C . ASP A 1 91 ? -16.741 -1.361 3.745 1.00 98.62 91 ASP A C 1
ATOM 716 O O . ASP A 1 91 ? -17.756 -1.872 4.212 1.00 98.62 91 ASP A O 1
ATOM 720 N N . ARG A 1 92 ? -15.862 -2.068 3.026 1.00 98.62 92 ARG A N 1
ATOM 721 C CA . ARG A 1 92 ? -16.093 -3.464 2.641 1.00 98.62 92 ARG A CA 1
ATOM 722 C C . ARG A 1 92 ? -15.832 -4.458 3.767 1.00 98.62 92 ARG A C 1
ATOM 724 O O . ARG A 1 92 ? -16.569 -5.432 3.868 1.00 98.62 92 ARG A O 1
ATOM 731 N N . TYR A 1 93 ? -14.762 -4.258 4.528 1.00 98.56 93 TYR A N 1
ATOM 732 C CA . TYR A 1 93 ? -14.254 -5.261 5.466 1.00 98.56 93 TYR A CA 1
ATOM 733 C C . TYR A 1 93 ? -14.386 -4.831 6.927 1.00 98.56 93 TYR A C 1
ATOM 735 O O . TYR A 1 93 ? -14.426 -5.689 7.793 1.00 98.56 93 TYR A O 1
ATOM 743 N N . LEU A 1 94 ? -14.507 -3.531 7.208 1.00 98.12 94 LEU A N 1
ATOM 744 C CA . LEU A 1 94 ? -14.549 -2.976 8.569 1.00 98.12 94 LEU A CA 1
ATOM 745 C C . LEU A 1 94 ? -15.838 -2.170 8.834 1.00 98.12 94 LEU A C 1
ATOM 747 O O . LEU A 1 94 ? -15.875 -1.291 9.695 1.00 98.12 94 LEU A O 1
ATOM 751 N N . GLY A 1 95 ? -16.889 -2.402 8.038 1.00 97.88 95 GLY A N 1
ATOM 752 C CA . GLY A 1 95 ? -18.200 -1.753 8.178 1.00 97.88 95 GLY A CA 1
ATOM 753 C C . GLY A 1 95 ? -18.203 -0.228 7.996 1.00 97.88 95 GLY A C 1
ATOM 754 O O . GLY A 1 95 ? -19.150 0.436 8.413 1.00 97.88 95 GLY A O 1
ATOM 755 N N . GLY A 1 96 ? -17.145 0.350 7.421 1.00 97.38 96 GLY A N 1
ATOM 756 C CA . GLY A 1 96 ? -16.979 1.800 7.269 1.00 97.38 96 GLY A CA 1
ATOM 757 C C . GLY A 1 96 ? -16.685 2.542 8.580 1.00 97.38 96 GLY A C 1
ATOM 758 O O . GLY A 1 96 ? -16.785 3.777 8.617 1.00 97.38 96 GLY A O 1
ATOM 759 N N . LEU A 1 97 ? -16.345 1.804 9.648 1.00 97.50 97 LEU A N 1
ATOM 760 C CA . LEU A 1 97 ? -16.060 2.333 10.986 1.00 97.50 97 LEU A CA 1
ATOM 761 C C . LEU A 1 97 ? -14.657 2.947 11.067 1.00 97.50 97 LEU A C 1
ATOM 763 O O . LEU A 1 97 ? -14.477 4.016 11.648 1.00 97.50 97 LEU A O 1
ATOM 767 N N . ALA A 1 98 ? -13.668 2.305 10.442 1.00 97.75 98 ALA A N 1
ATOM 768 C CA . ALA A 1 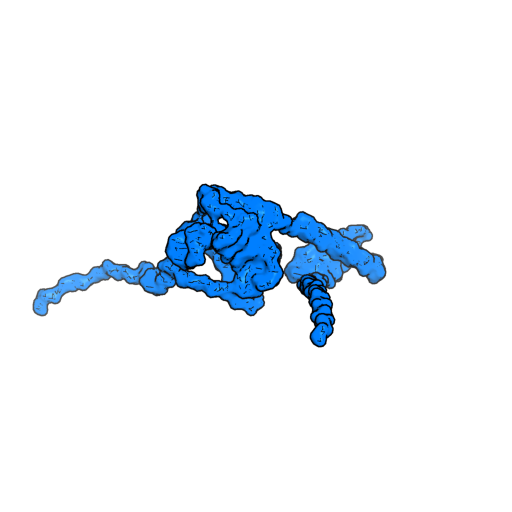98 ? -12.284 2.769 10.436 1.00 97.75 98 ALA A CA 1
ATOM 769 C C . ALA A 1 98 ? -12.105 3.912 9.424 1.00 97.75 98 ALA A C 1
ATOM 771 O O . ALA A 1 98 ? -11.995 3.681 8.217 1.00 97.75 98 ALA A O 1
ATOM 772 N N . ARG A 1 99 ? -12.105 5.163 9.891 1.00 97.56 99 ARG A N 1
ATOM 773 C CA . ARG A 1 99 ? -12.020 6.349 9.023 1.00 97.56 99 ARG A CA 1
ATOM 774 C C . ARG A 1 99 ? -10.716 7.108 9.260 1.00 97.56 99 ARG A C 1
ATOM 776 O O . ARG A 1 99 ? -10.651 7.896 10.200 1.00 97.56 99 ARG A O 1
ATOM 783 N N . PRO A 1 100 ? -9.681 6.894 8.429 1.00 97.69 100 PRO A N 1
ATOM 784 C CA . PRO A 1 100 ? -8.429 7.619 8.576 1.00 97.69 100 PRO A CA 1
ATOM 785 C C . PRO A 1 100 ? -8.607 9.090 8.191 1.00 97.69 100 PRO A C 1
ATOM 787 O O . PRO A 1 100 ? -9.386 9.427 7.299 1.00 97.69 100 PRO A O 1
ATOM 790 N N . THR A 1 101 ? -7.822 9.959 8.819 1.00 97.12 101 THR A N 1
ATOM 791 C CA . THR A 1 101 ? -7.697 11.381 8.466 1.00 97.12 101 THR A CA 1
ATOM 792 C C . THR A 1 101 ? -6.766 11.566 7.270 1.00 97.12 101 THR A C 1
ATOM 794 O O . THR A 1 101 ? -6.986 12.430 6.425 1.00 97.12 101 THR A O 1
ATOM 797 N N . SER A 1 102 ? -5.714 10.745 7.172 1.00 95.81 102 SER A N 1
ATOM 798 C CA . SER A 1 102 ? -4.815 10.730 6.015 1.00 95.81 102 SER A CA 1
ATOM 799 C C . SER A 1 102 ? -4.179 9.361 5.818 1.00 95.81 102 SER A C 1
ATOM 801 O O . SER A 1 102 ? -3.955 8.623 6.778 1.00 95.81 102 SER A O 1
ATOM 803 N N . VAL A 1 103 ? -3.849 9.046 4.566 1.00 97.31 103 VAL A N 1
ATOM 804 C CA . VAL A 1 103 ? -3.099 7.842 4.205 1.00 97.31 103 VAL A CA 1
ATOM 805 C C . VAL A 1 103 ? -2.041 8.224 3.183 1.00 97.31 103 VAL A C 1
ATOM 807 O O . VAL A 1 103 ? -2.366 8.713 2.101 1.00 97.31 103 VAL A O 1
ATOM 810 N N . ARG A 1 104 ? -0.766 7.999 3.509 1.00 94.25 104 ARG A N 1
ATOM 811 C CA . ARG A 1 104 ? 0.351 8.394 2.640 1.00 94.25 104 ARG A CA 1
ATOM 812 C C . ARG A 1 104 ? 1.444 7.350 2.543 1.00 94.25 104 ARG A C 1
ATOM 814 O O . ARG A 1 104 ? 1.610 6.500 3.412 1.00 94.25 104 ARG A O 1
ATOM 821 N N . TRP A 1 105 ? 2.236 7.465 1.488 1.00 92.44 105 TRP A N 1
ATOM 822 C CA . TRP A 1 105 ? 3.450 6.681 1.319 1.00 92.44 105 TRP A CA 1
ATOM 823 C C . TRP A 1 105 ? 4.643 7.378 1.971 1.00 92.44 105 TRP A C 1
ATOM 825 O O . TRP A 1 105 ? 4.814 8.581 1.796 1.00 92.44 105 TRP A O 1
ATOM 835 N N . VAL A 1 106 ? 5.516 6.620 2.626 1.00 88.62 106 VAL A N 1
ATOM 836 C CA . VAL A 1 106 ? 6.748 7.121 3.249 1.00 88.62 106 VAL A CA 1
ATOM 837 C C . VAL A 1 106 ? 7.921 6.185 2.958 1.00 88.62 106 VAL A C 1
ATOM 839 O O . VAL A 1 106 ? 7.753 4.975 2.823 1.00 88.62 106 VAL A O 1
ATOM 842 N N . ASP A 1 107 ? 9.110 6.750 2.805 1.00 84.19 107 ASP A N 1
ATOM 843 C CA . ASP A 1 107 ? 10.361 6.043 2.511 1.00 84.19 107 ASP A CA 1
ATOM 844 C C . ASP A 1 107 ? 11.133 5.633 3.770 1.00 84.19 107 ASP A C 1
ATOM 846 O O . ASP A 1 107 ? 11.873 4.658 3.743 1.00 84.19 107 ASP A O 1
ATOM 850 N N . ASN A 1 108 ? 10.908 6.317 4.889 1.00 78.75 108 ASN A N 1
ATOM 851 C CA . ASN A 1 108 ? 11.604 6.093 6.154 1.00 78.75 108 ASN A CA 1
ATOM 852 C C . ASN A 1 108 ? 11.017 4.968 7.039 1.00 78.75 108 ASN A C 1
ATOM 854 O O . ASN A 1 108 ? 11.363 4.873 8.216 1.00 78.75 108 ASN A O 1
ATOM 858 N N . GLN A 1 109 ? 10.150 4.104 6.495 1.00 78.44 109 GLN A N 1
ATOM 859 C CA . GLN A 1 109 ? 9.627 2.914 7.183 1.00 78.44 109 GLN A CA 1
ATOM 860 C C . GLN A 1 109 ? 10.448 1.674 6.821 1.00 78.44 109 GLN A C 1
ATOM 862 O O . GLN A 1 109 ? 10.093 0.938 5.893 1.00 78.44 109 GLN A O 1
ATOM 867 N N . ASN A 1 110 ? 11.547 1.470 7.554 1.00 71.81 110 ASN A N 1
ATOM 868 C CA . ASN A 1 110 ? 12.561 0.447 7.262 1.00 71.81 110 ASN A CA 1
ATOM 869 C C . ASN A 1 110 ? 12.341 -0.887 7.996 1.00 71.81 110 ASN A C 1
ATOM 871 O O . ASN A 1 110 ? 12.695 -1.933 7.460 1.00 71.81 110 ASN A O 1
ATOM 875 N N . SER A 1 111 ? 11.711 -0.872 9.173 1.00 76.44 111 SER A N 1
ATOM 876 C CA . SER A 1 111 ? 11.439 -2.072 9.987 1.00 76.44 111 SER A CA 1
ATOM 877 C C . SER A 1 111 ? 9.978 -2.528 9.957 1.00 76.44 111 SER A C 1
ATOM 879 O O . SER A 1 111 ? 9.638 -3.552 10.525 1.00 76.44 111 SER A O 1
ATOM 881 N N . ARG A 1 112 ? 9.090 -1.778 9.294 1.00 86.38 112 ARG A N 1
ATOM 882 C CA . ARG A 1 112 ? 7.654 -2.088 9.225 1.00 86.38 112 ARG A CA 1
ATOM 883 C C . ARG A 1 112 ? 7.057 -1.771 7.863 1.00 86.38 112 ARG A C 1
ATOM 885 O O . ARG A 1 112 ? 7.614 -0.986 7.085 1.00 86.38 112 ARG A O 1
ATOM 892 N N . TRP A 1 113 ? 5.930 -2.411 7.574 1.00 93.75 113 TRP A N 1
ATOM 893 C CA . TRP A 1 113 ? 5.203 -2.276 6.312 1.00 93.75 113 TRP A CA 1
ATOM 894 C C . TRP A 1 113 ? 4.258 -1.077 6.299 1.00 93.75 113 TRP A C 1
ATOM 896 O O . TRP A 1 113 ? 4.136 -0.401 5.273 1.00 93.75 113 TRP A O 1
ATOM 906 N N . GLY A 1 114 ? 3.684 -0.752 7.453 1.00 94.50 114 GLY A N 1
ATOM 907 C CA . GLY A 1 114 ? 2.882 0.436 7.684 1.00 94.50 114 GLY A CA 1
ATOM 908 C C . GLY A 1 114 ? 2.985 0.915 9.131 1.00 94.50 114 GLY A C 1
ATOM 909 O O . GLY A 1 114 ? 3.788 0.411 9.918 1.00 94.50 114 GLY A O 1
ATOM 910 N N . SER A 1 115 ? 2.250 1.976 9.439 1.00 94.81 115 SER A N 1
ATOM 911 C CA . SER A 1 115 ? 1.996 2.419 10.806 1.00 94.81 115 SER A CA 1
ATOM 912 C C . SER A 1 115 ? 0.748 3.290 10.860 1.00 94.81 115 SER A C 1
ATOM 914 O O . SER A 1 115 ? 0.588 4.173 10.005 1.00 94.81 115 SER A O 1
ATOM 916 N N . CYS A 1 116 ? -0.016 3.152 11.933 1.00 95.31 116 CYS A N 1
ATOM 917 C CA . CYS A 1 116 ? -1.134 4.004 12.291 1.00 95.31 116 CYS A CA 1
ATOM 918 C C . CYS A 1 116 ? -0.787 4.863 13.515 1.00 95.31 116 CYS A C 1
ATOM 920 O O . CYS A 1 116 ? -0.085 4.431 14.429 1.00 95.31 116 CYS A O 1
ATOM 922 N N . THR A 1 117 ? -1.262 6.105 13.541 1.00 92.88 117 THR A N 1
ATOM 923 C CA . THR A 1 117 ? -1.332 6.924 14.753 1.00 92.88 117 THR A CA 1
ATOM 924 C C . THR A 1 117 ? -2.815 7.101 15.087 1.00 92.88 117 THR A C 1
ATOM 926 O O . THR A 1 117 ? -3.463 7.988 14.532 1.00 92.88 117 THR A O 1
ATOM 929 N N . PRO A 1 118 ? -3.389 6.259 15.970 1.00 88.69 118 PRO A N 1
ATOM 930 C CA . PRO A 1 118 ? -4.836 6.242 16.188 1.00 88.69 118 PRO A CA 1
ATOM 931 C C . PRO A 1 118 ? -5.396 7.585 16.673 1.00 88.69 118 PRO A C 1
ATOM 933 O O . PRO A 1 118 ? -6.467 7.999 16.244 1.00 88.69 118 PRO A O 1
ATOM 936 N N . GLY A 1 119 ? -4.634 8.312 17.500 1.00 86.81 119 GLY A N 1
ATOM 937 C CA . GLY A 1 119 ? -5.059 9.592 18.076 1.00 86.81 119 GLY A CA 1
ATOM 938 C C . GLY A 1 119 ? -5.281 10.730 17.070 1.00 86.81 119 GLY A C 1
ATOM 939 O O . GLY A 1 119 ? -6.055 11.637 17.361 1.00 86.81 119 GLY A O 1
ATOM 940 N N . ASP A 1 120 ? -4.639 10.695 15.898 1.00 90.75 120 ASP A N 1
ATOM 941 C CA . ASP A 1 120 ? -4.847 11.677 14.820 1.00 90.75 120 ASP A CA 1
ATOM 942 C C . ASP A 1 120 ? -5.396 11.049 13.522 1.00 90.75 120 ASP A C 1
ATOM 944 O O . ASP A 1 120 ? -5.668 11.749 12.541 1.00 90.75 120 ASP A O 1
ATOM 948 N N . GLY A 1 121 ? -5.600 9.729 13.517 1.00 92.75 121 GLY A N 1
ATOM 949 C CA . GLY A 1 121 ? -6.105 8.971 12.379 1.00 92.75 121 GLY A CA 1
ATOM 950 C C . GLY A 1 121 ? -5.146 8.940 11.188 1.00 92.75 121 GLY A C 1
ATOM 951 O O . GLY A 1 121 ? -5.599 8.792 10.049 1.00 92.75 121 GLY A O 1
ATOM 952 N N . THR A 1 122 ? -3.841 9.143 11.395 1.00 95.81 122 THR A N 1
ATOM 953 C CA . THR A 1 122 ? -2.867 9.150 10.296 1.00 95.81 122 THR A CA 1
ATOM 954 C C . THR A 1 122 ? -2.279 7.767 10.034 1.00 95.81 122 THR A C 1
ATOM 956 O O . THR A 1 122 ? -1.751 7.112 10.929 1.00 95.81 122 THR A O 1
ATOM 959 N N . ILE A 1 123 ? -2.314 7.339 8.771 1.00 97.56 123 ILE A N 1
ATOM 960 C CA . ILE A 1 123 ? -1.735 6.074 8.309 1.00 97.56 123 ILE A CA 1
ATOM 961 C C . ILE A 1 123 ? -0.571 6.356 7.355 1.00 97.56 123 ILE A C 1
ATOM 963 O O . ILE A 1 123 ? -0.648 7.187 6.443 1.00 97.56 123 ILE A O 1
ATOM 967 N N . ARG A 1 124 ? 0.536 5.638 7.548 1.00 95.69 124 ARG A N 1
ATOM 968 C CA . ARG A 1 124 ? 1.729 5.703 6.697 1.00 95.69 124 ARG A CA 1
ATOM 969 C C . ARG A 1 124 ? 2.057 4.309 6.180 1.00 95.69 124 ARG A C 1
ATOM 971 O O . ARG A 1 124 ? 2.196 3.395 6.977 1.00 95.69 124 ARG A O 1
ATOM 978 N N . LEU A 1 125 ? 2.253 4.161 4.874 1.00 95.31 125 LEU A N 1
ATOM 979 C CA . LEU A 1 125 ? 2.703 2.916 4.249 1.00 95.31 125 LEU A CA 1
ATOM 980 C C . LEU A 1 125 ? 4.132 3.035 3.726 1.00 95.31 125 LEU A C 1
ATOM 982 O O . LEU A 1 125 ? 4.485 4.033 3.095 1.00 95.31 125 LEU A O 1
ATOM 986 N N . SER A 1 126 ? 4.932 1.988 3.911 1.00 90.75 126 SER A N 1
ATOM 987 C CA . SER A 1 126 ? 6.284 1.914 3.358 1.00 90.75 126 SER A CA 1
ATOM 988 C C . SER A 1 126 ? 6.246 1.900 1.829 1.00 90.75 126 SER A C 1
ATOM 990 O O . SER A 1 126 ? 5.507 1.130 1.211 1.00 90.75 126 SER A O 1
ATOM 992 N N . THR A 1 127 ? 7.087 2.708 1.178 1.00 88.81 127 THR A N 1
ATOM 993 C CA . THR A 1 127 ? 7.249 2.673 -0.285 1.00 88.81 127 THR A CA 1
ATOM 994 C C . THR A 1 127 ? 7.753 1.326 -0.802 1.00 88.81 127 THR A C 1
ATOM 996 O O . THR A 1 127 ? 7.578 1.059 -1.988 1.00 88.81 127 THR A O 1
ATOM 999 N N . ARG A 1 128 ? 8.298 0.458 0.060 1.00 86.81 128 ARG A N 1
ATOM 1000 C CA . ARG A 1 128 ? 8.691 -0.921 -0.276 1.00 86.81 128 ARG A CA 1
ATOM 1001 C C . ARG A 1 128 ? 7.516 -1.796 -0.718 1.00 86.81 128 ARG A C 1
ATOM 1003 O O . ARG A 1 128 ? 7.708 -2.725 -1.491 1.00 86.81 128 ARG A O 1
ATOM 1010 N N . LEU A 1 129 ? 6.294 -1.460 -0.304 1.00 88.94 129 LEU A N 1
ATOM 1011 C CA . LEU A 1 129 ? 5.080 -2.122 -0.789 1.00 88.94 129 LEU A CA 1
ATOM 1012 C C . LEU A 1 129 ? 4.755 -1.759 -2.251 1.00 88.94 129 LEU A C 1
ATOM 1014 O O . LEU A 1 129 ? 3.926 -2.412 -2.888 1.00 88.94 129 LEU A O 1
ATOM 1018 N N . ARG A 1 130 ? 5.373 -0.711 -2.822 1.00 86.38 130 ARG A N 1
ATOM 1019 C CA . ARG A 1 130 ? 5.136 -0.339 -4.223 1.00 86.38 130 ARG A CA 1
ATOM 1020 C C . ARG A 1 130 ? 5.693 -1.428 -5.137 1.00 86.38 130 ARG A C 1
ATOM 1022 O O . ARG A 1 130 ? 6.883 -1.709 -5.132 1.00 86.38 130 ARG A O 1
ATOM 1029 N N . GLY A 1 131 ? 4.821 -1.993 -5.966 1.00 80.06 131 GLY A N 1
ATOM 1030 C CA . GLY A 1 131 ? 5.164 -3.097 -6.865 1.00 80.06 131 GLY A CA 1
ATOM 1031 C C . GLY A 1 131 ? 4.859 -4.477 -6.285 1.00 80.06 131 GLY A C 1
ATOM 1032 O O . GLY A 1 131 ? 4.863 -5.446 -7.041 1.00 80.06 131 GLY A O 1
ATOM 1033 N N . MET A 1 132 ? 4.516 -4.571 -4.995 1.00 89.00 132 MET A N 1
ATOM 1034 C CA . MET A 1 132 ? 3.931 -5.789 -4.443 1.00 89.00 132 MET A CA 1
ATOM 1035 C C . MET A 1 132 ? 2.519 -6.018 -5.001 1.00 89.00 132 MET A C 1
ATOM 1037 O O . MET A 1 132 ? 1.862 -5.067 -5.451 1.00 89.00 132 MET A O 1
ATOM 1041 N N . PRO A 1 133 ? 2.023 -7.267 -4.984 1.00 92.69 133 PRO A N 1
ATOM 1042 C CA . PRO A 1 133 ? 0.670 -7.562 -5.424 1.00 92.69 133 PRO A CA 1
ATOM 1043 C C . PRO A 1 133 ? -0.379 -6.719 -4.691 1.00 92.69 133 PRO A C 1
ATOM 1045 O O . PRO A 1 133 ? -0.254 -6.441 -3.501 1.00 92.69 133 PRO A O 1
ATOM 1048 N N . ALA A 1 134 ? -1.449 -6.343 -5.398 1.00 94.19 134 ALA A N 1
ATOM 1049 C CA . ALA A 1 134 ? -2.472 -5.445 -4.864 1.00 94.19 134 ALA A CA 1
ATOM 1050 C C . ALA A 1 134 ? -3.040 -5.925 -3.517 1.00 94.19 134 ALA A C 1
ATOM 1052 O O . ALA A 1 134 ? -3.167 -5.113 -2.607 1.00 94.19 134 ALA A O 1
ATOM 1053 N N . TRP A 1 135 ? -3.284 -7.227 -3.383 1.00 96.31 135 TRP A N 1
ATOM 1054 C CA . TRP A 1 135 ? -3.832 -7.848 -2.178 1.00 96.31 135 TRP A CA 1
ATOM 1055 C C . TRP A 1 135 ? -2.903 -7.775 -0.956 1.00 96.31 135 TRP A C 1
ATOM 1057 O O . TRP A 1 135 ? -3.373 -7.710 0.172 1.00 96.31 135 TRP A O 1
ATOM 1067 N N . VAL A 1 136 ? -1.586 -7.687 -1.164 1.00 97.00 136 VAL A N 1
ATOM 1068 C CA . VAL A 1 136 ? -0.623 -7.448 -0.076 1.00 97.00 136 VAL A CA 1
ATOM 1069 C C . VAL A 1 136 ? -0.742 -6.009 0.425 1.00 97.00 136 VAL A C 1
ATOM 1071 O O . VAL A 1 136 ? -0.762 -5.757 1.623 1.00 97.00 136 VAL A O 1
ATOM 1074 N N . VAL A 1 137 ? -0.877 -5.047 -0.494 1.00 96.69 137 VAL A N 1
ATOM 1075 C CA . VAL A 1 137 ? -1.088 -3.636 -0.130 1.00 96.69 137 VAL A CA 1
ATOM 1076 C C . VAL A 1 137 ? -2.432 -3.441 0.577 1.00 96.69 137 VAL A C 1
ATOM 1078 O O . VAL A 1 137 ? -2.511 -2.656 1.517 1.00 96.69 137 VAL A O 1
ATOM 1081 N N . ASP A 1 138 ? -3.480 -4.142 0.130 1.00 98.44 138 ASP A N 1
ATOM 1082 C CA . ASP A 1 138 ? -4.794 -4.118 0.783 1.00 98.44 138 ASP A CA 1
ATOM 1083 C C . ASP A 1 138 ? -4.729 -4.687 2.198 1.00 98.44 138 ASP A C 1
ATOM 1085 O O . ASP A 1 138 ? -5.282 -4.071 3.103 1.00 98.44 138 ASP A O 1
ATOM 1089 N N . TYR A 1 139 ? -4.014 -5.797 2.401 1.00 98.62 139 TYR A N 1
ATOM 1090 C CA . TYR A 1 139 ? -3.796 -6.364 3.730 1.00 98.62 139 TYR A CA 1
ATOM 1091 C C . TYR A 1 139 ? -3.153 -5.357 4.685 1.00 98.62 139 TYR A C 1
ATOM 1093 O O . TYR A 1 139 ? -3.709 -5.093 5.745 1.00 98.62 139 TYR A O 1
ATOM 1101 N N . VAL A 1 140 ? -2.031 -4.736 4.294 1.00 98.31 140 VAL A N 1
ATOM 1102 C CA . VAL A 1 140 ? -1.368 -3.754 5.168 1.00 98.31 140 VAL A CA 1
ATOM 1103 C C . VAL A 1 140 ? -2.295 -2.566 5.441 1.00 98.31 140 VAL A C 1
ATOM 1105 O O . VAL A 1 140 ? -2.366 -2.099 6.567 1.00 98.31 140 VAL A O 1
ATOM 1108 N N . LEU A 1 141 ? -3.071 -2.100 4.456 1.00 98.44 141 LEU A N 1
ATOM 1109 C CA . LEU A 1 141 ? -4.079 -1.061 4.700 1.00 98.44 141 LEU A CA 1
ATOM 1110 C C . LEU A 1 141 ? -5.145 -1.497 5.708 1.00 98.44 141 LEU A C 1
ATOM 1112 O O . LEU A 1 141 ? -5.488 -0.703 6.574 1.00 98.44 141 LEU A O 1
ATOM 1116 N N . VAL A 1 142 ? -5.676 -2.717 5.597 1.00 98.75 142 VAL A N 1
ATOM 1117 C CA . VAL A 1 142 ? -6.663 -3.249 6.548 1.00 98.75 142 VAL A CA 1
ATOM 1118 C C . VAL A 1 142 ? -6.058 -3.360 7.947 1.00 98.75 142 VAL A C 1
ATOM 1120 O O . VAL A 1 142 ? -6.708 -2.942 8.897 1.00 98.75 142 VAL A O 1
ATOM 1123 N N . HIS A 1 143 ? -4.807 -3.811 8.064 1.00 98.44 143 HIS A N 1
ATOM 1124 C CA . HIS A 1 143 ? -4.068 -3.847 9.327 1.00 98.44 143 HIS A CA 1
ATOM 1125 C C . HIS A 1 143 ? -3.967 -2.450 9.964 1.00 98.44 143 HIS A C 1
ATOM 1127 O O . HIS A 1 143 ? -4.355 -2.252 11.111 1.00 98.44 143 HIS A O 1
ATOM 1133 N N . GLU A 1 144 ? -3.525 -1.439 9.207 1.00 98.19 144 GLU A N 1
ATOM 1134 C CA . GLU A 1 144 ? -3.429 -0.069 9.734 1.00 98.19 144 GLU A CA 1
ATOM 1135 C C . GLU A 1 144 ? -4.794 0.569 10.033 1.00 98.19 144 GLU A C 1
ATOM 1137 O O . GLU A 1 144 ? -4.907 1.417 10.918 1.00 98.19 144 GLU A O 1
ATOM 1142 N N . LEU A 1 145 ? -5.842 0.189 9.299 1.00 98.62 145 LEU A N 1
ATOM 1143 C CA . LEU A 1 145 ? -7.210 0.627 9.569 1.00 98.62 145 LEU A CA 1
ATOM 1144 C C . LEU A 1 145 ? -7.773 -0.024 10.837 1.00 98.62 145 LEU A C 1
ATOM 1146 O O . LEU A 1 145 ? -8.466 0.656 11.590 1.00 98.62 145 LEU A O 1
ATOM 1150 N N . ALA A 1 146 ? -7.467 -1.297 11.095 1.00 98.31 146 ALA A N 1
ATOM 1151 C CA . ALA A 1 146 ? -7.873 -1.995 12.313 1.00 98.31 146 ALA A CA 1
ATOM 1152 C C . ALA A 1 146 ? -7.294 -1.317 13.566 1.00 98.31 146 ALA A C 1
ATOM 1154 O O . ALA A 1 146 ? -8.016 -1.164 14.548 1.00 98.31 146 ALA A O 1
ATOM 1155 N N . HIS A 1 147 ? -6.080 -0.754 13.481 1.00 97.50 147 HIS A N 1
ATOM 1156 C CA . HIS A 1 147 ? -5.482 0.067 14.549 1.00 97.50 147 HIS A CA 1
ATOM 1157 C C . HIS A 1 147 ? -6.298 1.314 14.931 1.00 97.50 147 HIS A C 1
ATOM 1159 O O . HIS A 1 147 ? -6.127 1.856 16.021 1.00 97.50 147 HIS A O 1
ATOM 1165 N N . LEU A 1 148 ? -7.199 1.794 14.061 1.00 97.62 148 LEU A N 1
ATOM 1166 C CA . LEU A 1 148 ? -8.133 2.879 14.402 1.00 97.62 148 LEU A CA 1
ATOM 1167 C C . LEU A 1 148 ? -9.291 2.412 15.295 1.00 97.62 148 LEU A C 1
ATOM 1169 O O . LEU A 1 148 ? -9.956 3.248 15.905 1.00 97.62 148 LEU A O 1
ATOM 1173 N N . LEU A 1 149 ? -9.562 1.107 15.327 1.00 97.12 149 LEU A N 1
ATOM 1174 C CA . LEU A 1 149 ? -10.637 0.490 16.103 1.00 97.12 149 LEU A CA 1
ATOM 1175 C C . LEU A 1 149 ? -10.091 -0.141 17.385 1.00 97.12 149 LEU A C 1
ATOM 1177 O O . LEU A 1 149 ? -10.683 0.028 18.448 1.00 97.12 149 LEU A O 1
ATOM 1181 N N . VAL A 1 150 ? -8.953 -0.830 17.276 1.00 96.44 150 VAL A N 1
ATOM 1182 C CA . VAL A 1 150 ? -8.293 -1.563 18.359 1.00 96.44 150 VAL A CA 1
ATOM 1183 C C . VAL A 1 150 ? -6.794 -1.238 18.319 1.00 96.44 150 VAL A C 1
ATOM 1185 O O . VAL A 1 150 ? -6.143 -1.599 17.347 1.00 96.44 150 VAL A O 1
ATOM 1188 N N . PRO A 1 151 ? -6.226 -0.524 19.313 1.00 89.88 151 PRO A N 1
ATOM 1189 C CA . PRO A 1 151 ? -4.835 -0.052 19.242 1.00 89.88 151 PRO A CA 1
ATOM 1190 C C . PRO A 1 151 ? -3.750 -1.129 19.384 1.00 89.88 151 PRO A C 1
ATOM 1192 O O . PRO A 1 151 ? -2.603 -0.878 19.016 1.00 89.88 151 PRO A O 1
ATOM 1195 N N . GLY A 1 152 ? -4.072 -2.254 20.028 1.00 89.75 152 GLY A N 1
ATOM 1196 C CA . GLY A 1 152 ? -3.160 -3.384 20.218 1.00 89.75 152 GLY A CA 1
ATOM 1197 C C . GLY A 1 152 ? -3.378 -4.467 19.165 1.00 89.75 152 GLY A C 1
ATOM 1198 O O . GLY A 1 152 ? -4.307 -4.376 18.375 1.00 89.75 152 GLY A O 1
ATOM 1199 N N . HIS A 1 153 ? -2.541 -5.503 19.179 1.00 93.44 153 HIS A N 1
ATOM 1200 C CA . HIS A 1 153 ? -2.685 -6.699 18.336 1.00 93.44 153 HIS A CA 1
ATOM 1201 C C . HIS A 1 153 ? -3.269 -7.873 19.130 1.00 93.44 153 HIS A C 1
ATOM 1203 O O . HIS A 1 153 ? -2.707 -8.962 19.148 1.00 93.44 153 HIS A O 1
ATOM 1209 N N . ASP A 1 154 ? -4.349 -7.624 19.865 1.00 93.88 154 ASP A N 1
ATOM 1210 C CA . ASP A 1 154 ? -5.063 -8.658 20.617 1.00 93.88 154 ASP A CA 1
ATOM 1211 C C . ASP A 1 154 ? -6.047 -9.442 19.723 1.00 93.88 154 ASP A C 1
ATOM 1213 O O . ASP A 1 154 ? -6.149 -9.218 18.513 1.00 93.88 154 ASP A O 1
ATOM 1217 N N . ALA A 1 155 ? -6.783 -10.384 20.318 1.00 95.56 155 ALA A N 1
ATOM 1218 C CA . ALA A 1 155 ? -7.771 -11.189 19.600 1.00 95.56 155 ALA A CA 1
ATOM 1219 C C . ALA A 1 155 ? -8.848 -10.332 18.902 1.00 95.56 155 ALA A C 1
ATOM 1221 O O . ALA A 1 155 ? -9.278 -10.670 17.798 1.00 95.56 155 ALA A O 1
ATOM 1222 N N . ASP A 1 156 ? -9.246 -9.197 19.490 1.00 96.44 156 ASP A N 1
ATOM 1223 C CA . ASP A 1 156 ? -10.225 -8.291 18.879 1.00 96.44 156 ASP A CA 1
ATOM 1224 C C . ASP A 1 156 ? -9.642 -7.611 17.630 1.00 96.44 156 ASP A C 1
ATOM 1226 O O . ASP A 1 156 ? -10.327 -7.463 16.612 1.00 96.44 156 ASP A O 1
ATOM 1230 N N . PHE A 1 157 ? -8.364 -7.226 17.669 1.00 97.31 157 PHE A N 1
ATOM 1231 C CA . PHE A 1 157 ? -7.654 -6.711 16.500 1.00 97.31 157 PHE A CA 1
ATOM 1232 C C . PHE A 1 157 ? -7.582 -7.746 15.374 1.00 97.31 157 PHE A C 1
ATOM 1234 O O . PHE A 1 157 ? -7.926 -7.441 14.226 1.00 97.31 157 PHE A O 1
ATOM 1241 N N . TRP A 1 158 ? -7.165 -8.973 15.686 1.00 96.69 158 TRP A N 1
ATOM 1242 C CA . TRP A 1 158 ? -7.032 -10.025 14.679 1.00 96.69 158 TRP A CA 1
ATOM 1243 C C . TRP A 1 158 ? -8.382 -10.439 14.097 1.00 96.69 158 TRP A C 1
ATOM 1245 O O . TRP A 1 158 ? -8.484 -10.627 12.882 1.00 96.69 158 TRP A O 1
ATOM 1255 N N . ALA A 1 159 ? -9.449 -10.424 14.902 1.00 97.69 159 ALA A N 1
ATOM 1256 C CA . ALA A 1 159 ? -10.812 -10.597 14.414 1.00 97.69 159 ALA A CA 1
ATOM 1257 C C . ALA A 1 159 ? -11.181 -9.539 13.356 1.00 97.69 159 ALA A C 1
ATOM 1259 O O . ALA A 1 159 ? -11.766 -9.875 12.324 1.00 97.69 159 ALA A O 1
ATOM 1260 N N . TRP A 1 160 ? -10.798 -8.267 13.535 1.00 98.19 160 TRP A N 1
ATOM 1261 C CA . TRP A 1 160 ? -10.995 -7.237 12.505 1.00 98.19 160 TRP A CA 1
ATOM 1262 C C . TRP A 1 160 ? -10.185 -7.508 11.237 1.00 98.19 160 TRP A C 1
ATOM 1264 O O . TRP A 1 160 ? -10.731 -7.434 10.134 1.00 98.19 160 TRP A O 1
ATOM 1274 N N . VAL A 1 161 ? -8.904 -7.848 11.370 1.00 98.06 161 VAL A N 1
ATOM 1275 C CA . VAL A 1 161 ? -8.027 -8.118 10.220 1.00 98.06 161 VAL A CA 1
ATOM 1276 C C . VAL A 1 161 ? -8.514 -9.324 9.406 1.00 98.06 161 VAL A C 1
ATOM 1278 O O . VAL A 1 161 ? -8.491 -9.273 8.171 1.00 98.06 161 VAL A O 1
ATOM 1281 N N . ALA A 1 162 ? -9.028 -10.362 10.070 1.00 97.31 162 ALA A N 1
ATOM 1282 C CA . ALA A 1 162 ? -9.548 -11.582 9.450 1.00 97.31 162 ALA A CA 1
ATOM 1283 C C . ALA A 1 162 ? -10.746 -11.347 8.509 1.00 97.31 162 ALA A C 1
ATOM 1285 O O . ALA A 1 162 ? -11.008 -12.162 7.623 1.00 97.31 162 ALA A O 1
ATOM 1286 N N . HIS A 1 163 ? -11.436 -10.203 8.607 1.00 97.81 163 HIS A N 1
ATOM 1287 C CA . HIS A 1 163 ? -12.485 -9.836 7.649 1.00 97.81 163 HIS A CA 1
ATOM 1288 C C . HIS A 1 163 ? -11.948 -9.643 6.223 1.00 97.81 163 HIS A C 1
ATOM 1290 O O . HIS A 1 163 ? -12.723 -9.684 5.263 1.00 97.81 163 HIS A O 1
ATOM 1296 N N . TYR A 1 164 ? -10.638 -9.427 6.054 1.00 98.44 164 TYR A N 1
ATOM 1297 C CA . TYR A 1 164 ? -10.006 -9.398 4.743 1.00 98.44 164 TYR A CA 1
ATOM 1298 C C . TYR A 1 164 ? -9.636 -10.819 4.272 1.00 98.44 164 TYR A C 1
ATOM 1300 O O . TYR A 1 164 ? -8.684 -11.395 4.791 1.00 98.44 164 TYR A O 1
ATOM 1308 N N . PRO A 1 165 ? -10.266 -11.373 3.212 1.00 97.75 165 PRO A N 1
ATOM 1309 C CA . PRO A 1 165 ? -10.135 -12.798 2.862 1.00 97.75 165 PRO A CA 1
ATOM 1310 C C . PRO A 1 165 ? -8.740 -13.276 2.432 1.00 97.75 165 PRO A C 1
ATOM 1312 O O . PRO A 1 165 ? -8.551 -14.456 2.153 1.00 97.75 165 PRO A O 1
ATOM 1315 N N . GLN A 1 166 ? -7.782 -12.363 2.254 1.00 97.19 166 GLN A N 1
ATOM 1316 C CA . GLN A 1 166 ? -6.418 -12.688 1.828 1.00 97.19 166 GLN A CA 1
ATOM 1317 C C . GLN A 1 166 ? -5.385 -12.369 2.917 1.00 97.19 166 GLN A C 1
ATOM 1319 O O . GLN A 1 166 ? -4.202 -12.294 2.587 1.00 97.19 166 GLN A O 1
ATOM 1324 N N . SER A 1 167 ? -5.822 -12.168 4.167 1.00 96.06 167 SER A N 1
ATOM 1325 C CA . SER A 1 167 ? -4.975 -11.848 5.323 1.00 96.06 167 SER A CA 1
ATOM 1326 C C . SER A 1 167 ? -3.830 -12.847 5.483 1.00 96.06 167 SER A C 1
ATOM 1328 O O . SER A 1 167 ? -2.673 -12.470 5.305 1.00 96.06 167 SER A O 1
ATOM 1330 N N . GLU A 1 168 ? -4.149 -14.126 5.662 1.00 95.31 168 GLU A N 1
ATOM 1331 C CA . GLU A 1 168 ? -3.170 -15.205 5.851 1.00 95.31 168 GLU A CA 1
ATOM 1332 C C . GLU A 1 168 ? -2.161 -15.296 4.707 1.00 95.31 168 GLU A C 1
ATOM 1334 O O . GLU A 1 168 ? -0.939 -15.297 4.880 1.00 95.31 168 GLU A O 1
ATOM 1339 N N . ARG A 1 169 ? -2.666 -15.247 3.473 1.00 96.88 169 ARG A N 1
ATOM 1340 C CA . ARG A 1 169 ? -1.812 -15.267 2.285 1.00 96.88 169 ARG A CA 1
ATOM 1341 C C . ARG A 1 169 ? -0.865 -14.062 2.239 1.00 96.88 169 ARG A C 1
ATOM 1343 O O . ARG A 1 169 ? 0.248 -14.180 1.724 1.00 96.88 169 ARG A O 1
ATOM 1350 N N . ALA A 1 170 ? -1.316 -12.890 2.689 1.00 96.06 170 ALA A N 1
ATOM 1351 C CA . ALA A 1 170 ? -0.526 -11.658 2.708 1.00 96.06 170 ALA A CA 1
ATOM 1352 C C . ALA A 1 170 ? 0.545 -11.681 3.786 1.00 96.06 170 ALA A C 1
ATOM 1354 O O . ALA A 1 170 ? 1.678 -11.309 3.476 1.00 96.06 170 ALA A O 1
ATOM 1355 N N . ARG A 1 171 ? 0.226 -12.200 4.973 1.00 94.62 171 ARG A N 1
ATOM 1356 C CA . ARG A 1 171 ? 1.200 -12.462 6.038 1.00 94.62 171 ARG A CA 1
ATOM 1357 C C . ARG A 1 171 ? 2.328 -13.355 5.537 1.00 94.62 171 ARG A C 1
ATOM 1359 O O . ARG A 1 171 ? 3.478 -12.920 5.505 1.00 94.62 171 ARG A O 1
ATOM 1366 N N . GLY A 1 172 ? 1.995 -14.521 4.978 1.00 92.50 172 GLY A N 1
ATOM 1367 C CA . GLY A 1 172 ? 2.994 -15.442 4.424 1.00 92.50 172 GLY A CA 1
ATOM 1368 C C . GLY A 1 172 ? 3.859 -14.826 3.313 1.00 92.50 172 GLY A C 1
ATOM 1369 O O . GLY A 1 172 ? 5.072 -15.040 3.265 1.00 92.50 172 GLY A O 1
ATOM 1370 N N . TYR A 1 173 ? 3.272 -14.003 2.434 1.00 92.69 173 TYR A N 1
ATOM 1371 C CA . TYR A 1 173 ? 4.036 -13.284 1.406 1.00 92.69 173 TYR A CA 1
ATOM 1372 C C . TYR A 1 173 ? 5.026 -12.284 2.008 1.00 92.69 173 TYR A C 1
ATOM 1374 O O . TYR A 1 173 ? 6.172 -12.215 1.563 1.00 92.69 173 TYR A O 1
ATOM 1382 N N . LEU A 1 174 ? 4.584 -11.487 2.984 1.00 89.69 174 LEU A N 1
ATOM 1383 C CA . LEU A 1 174 ? 5.420 -10.476 3.627 1.00 89.69 174 LEU A CA 1
ATOM 1384 C C . LEU A 1 174 ? 6.546 -11.125 4.432 1.00 89.69 174 LEU A C 1
ATOM 1386 O O . LEU A 1 174 ? 7.681 -10.667 4.327 1.00 89.69 174 LEU A O 1
ATOM 1390 N N . LEU A 1 175 ? 6.265 -12.225 5.136 1.00 88.25 175 LEU A N 1
ATOM 1391 C CA . LEU A 1 175 ? 7.267 -13.026 5.837 1.00 88.25 175 LEU A CA 1
ATOM 1392 C C . LEU A 1 175 ? 8.344 -13.542 4.872 1.00 88.25 175 LEU A C 1
ATOM 1394 O O . LEU A 1 175 ? 9.535 -13.299 5.073 1.00 88.25 175 LEU A O 1
ATOM 1398 N N . GLY A 1 176 ? 7.930 -14.181 3.773 1.00 82.81 176 GLY A N 1
ATOM 1399 C CA . GLY A 1 176 ? 8.856 -14.680 2.756 1.00 82.81 176 GLY A CA 1
ATOM 1400 C C . GLY A 1 176 ? 9.668 -13.565 2.090 1.00 82.81 176 GLY A C 1
ATOM 1401 O O . GLY A 1 176 ? 10.864 -13.726 1.838 1.00 82.81 176 GLY A O 1
ATOM 1402 N N . TRP A 1 177 ? 9.049 -12.406 1.839 1.00 86.94 177 TRP A N 1
ATOM 1403 C CA . TRP A 1 177 ? 9.751 -11.245 1.294 1.00 86.94 177 TRP A CA 1
ATOM 1404 C C . TRP A 1 177 ? 10.793 -10.702 2.278 1.00 86.94 177 TRP A C 1
ATOM 1406 O O . TRP A 1 177 ? 11.921 -10.428 1.862 1.00 86.94 177 TRP A O 1
ATOM 1416 N N . SER A 1 178 ? 10.444 -10.562 3.561 1.00 79.25 178 SER A N 1
ATOM 1417 C CA . SER A 1 178 ? 11.349 -10.094 4.620 1.00 79.25 178 SER A CA 1
ATOM 1418 C C . SER A 1 178 ? 12.568 -11.008 4.752 1.00 79.25 178 SER A C 1
ATOM 1420 O O . SER A 1 178 ? 13.701 -10.526 4.672 1.00 79.25 178 SER A O 1
ATOM 1422 N N . ALA A 1 179 ? 12.344 -12.327 4.808 1.00 76.56 179 ALA A N 1
ATOM 1423 C CA . ALA A 1 179 ? 13.405 -13.332 4.866 1.00 76.56 179 ALA A CA 1
ATOM 1424 C C . ALA A 1 179 ? 14.363 -13.249 3.662 1.00 76.56 179 ALA A C 1
ATOM 1426 O O . ALA A 1 179 ? 15.581 -13.270 3.826 1.00 76.56 179 ALA A O 1
ATOM 1427 N N . ALA A 1 180 ? 13.832 -13.086 2.445 1.00 68.75 180 ALA A N 1
ATOM 1428 C CA . ALA A 1 180 ? 14.644 -12.994 1.229 1.00 68.75 180 ALA A CA 1
ATOM 1429 C C . ALA A 1 180 ? 15.470 -11.697 1.123 1.00 68.75 180 ALA A C 1
ATOM 1431 O O . ALA A 1 180 ? 16.471 -11.666 0.408 1.00 68.75 180 ALA A O 1
ATOM 1432 N N . ASN A 1 181 ? 15.056 -10.622 1.802 1.00 68.62 181 ASN A N 1
ATOM 1433 C CA . ASN A 1 181 ? 15.697 -9.306 1.719 1.00 68.62 181 ASN A CA 1
ATOM 1434 C C . ASN A 1 181 ? 16.517 -8.949 2.970 1.00 68.62 181 ASN A C 1
ATOM 1436 O O . ASN A 1 181 ? 16.986 -7.815 3.073 1.00 68.62 181 ASN A O 1
ATOM 1440 N N . ASN A 1 182 ? 16.705 -9.898 3.899 1.00 62.22 182 ASN A N 1
ATOM 1441 C CA . ASN A 1 182 ? 17.410 -9.707 5.173 1.00 62.22 182 ASN A CA 1
ATOM 1442 C C . ASN A 1 182 ? 16.900 -8.480 5.954 1.00 62.22 182 ASN A C 1
ATOM 1444 O O . ASN A 1 182 ? 17.666 -7.743 6.578 1.00 62.22 182 ASN A O 1
ATOM 1448 N N . VAL A 1 183 ? 15.594 -8.235 5.842 1.00 57.38 183 VAL A N 1
ATOM 1449 C CA . VAL A 1 183 ? 14.859 -7.239 6.613 1.00 57.38 183 VAL A CA 1
ATOM 1450 C C . VAL A 1 183 ? 14.196 -8.012 7.734 1.00 57.38 183 VAL A C 1
ATOM 1452 O O . VAL A 1 183 ? 13.411 -8.916 7.454 1.00 57.38 183 VAL A O 1
ATOM 1455 N N . GLU A 1 184 ? 14.502 -7.661 8.979 1.00 46.59 184 GLU A N 1
ATOM 1456 C CA . GLU A 1 184 ? 13.774 -8.196 10.126 1.00 46.59 184 GLU A CA 1
ATOM 1457 C C . GLU A 1 184 ? 12.285 -7.856 9.938 1.00 46.59 184 GLU A C 1
ATOM 1459 O O . GLU A 1 184 ? 11.956 -6.670 9.769 1.00 46.59 184 GLU A O 1
ATOM 1464 N N . PRO A 1 185 ? 11.389 -8.856 9.832 1.00 48.66 185 PRO A N 1
ATOM 1465 C CA . PRO A 1 185 ? 9.962 -8.579 9.781 1.00 48.66 185 PRO A CA 1
ATOM 1466 C C . PRO A 1 185 ? 9.568 -7.804 11.050 1.00 48.66 185 PRO A C 1
ATOM 1468 O O . PRO A 1 185 ? 10.180 -8.015 12.097 1.00 48.66 185 PRO A O 1
ATOM 1471 N N . PRO A 1 186 ? 8.597 -6.875 10.976 1.00 52.16 186 PRO A N 1
ATOM 1472 C CA . PRO A 1 186 ? 8.077 -6.262 12.193 1.00 52.16 186 PRO A CA 1
ATOM 1473 C C . PRO A 1 186 ? 7.614 -7.369 13.147 1.00 52.16 186 PRO A C 1
ATOM 1475 O O . PRO A 1 186 ? 6.998 -8.326 12.684 1.00 52.16 186 PRO A O 1
ATOM 1478 N N . GLU A 1 187 ? 7.928 -7.240 14.439 1.00 43.59 187 GLU A N 1
ATOM 1479 C CA . GLU A 1 187 ? 7.462 -8.171 15.471 1.00 43.59 187 GLU A CA 1
ATOM 1480 C C . GLU A 1 187 ? 5.925 -8.225 15.424 1.00 43.59 187 GLU A C 1
ATOM 1482 O O . GLU A 1 187 ? 5.254 -7.231 15.712 1.00 43.59 187 GLU A O 1
ATOM 1487 N N . GLU A 1 188 ? 5.374 -9.355 14.974 1.00 50.28 188 GLU A N 1
ATOM 1488 C CA . GLU A 1 188 ? 3.957 -9.682 15.133 1.00 50.28 188 GLU A CA 1
ATOM 1489 C C . GLU A 1 188 ? 3.812 -10.316 16.526 1.00 50.28 188 GLU A C 1
ATOM 1491 O O . GLU A 1 188 ? 4.544 -11.263 16.816 1.00 50.28 188 GLU A O 1
ATOM 1496 N N . PRO A 1 189 ? 2.953 -9.794 17.420 1.00 38.22 189 PRO A N 1
ATOM 1497 C CA . PRO A 1 189 ? 2.626 -10.492 18.659 1.00 38.22 189 PRO A CA 1
ATOM 1498 C C . PRO A 1 189 ? 1.922 -11.814 18.362 1.00 38.22 189 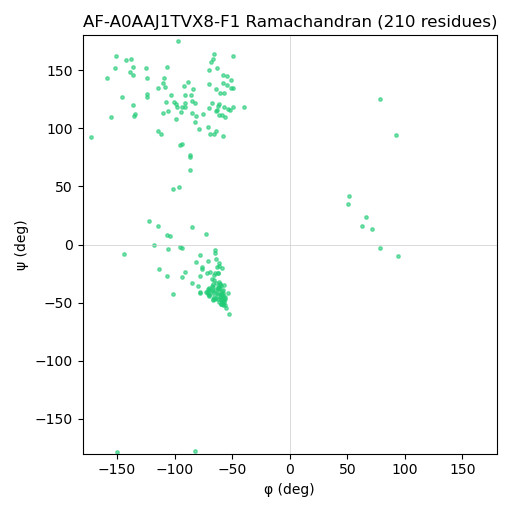PRO A C 1
ATOM 1500 O O . PRO A 1 189 ? 1.237 -11.907 17.341 1.00 38.22 189 PRO A O 1
ATOM 1503 N N . ASP A 1 190 ? 2.099 -12.771 19.277 1.00 40.28 190 ASP A N 1
ATOM 1504 C CA . ASP A 1 190 ? 1.582 -14.139 19.214 1.00 40.28 190 ASP A CA 1
ATOM 1505 C C . ASP A 1 190 ? 0.157 -14.172 18.652 1.00 40.28 190 ASP A C 1
ATOM 1507 O O . ASP A 1 190 ? -0.774 -13.568 19.197 1.00 40.28 190 ASP A O 1
ATOM 1511 N N . ASP A 1 191 ? 0.022 -14.850 17.517 1.00 43.88 191 ASP A N 1
ATOM 1512 C CA . ASP A 1 191 ? -1.268 -15.219 16.966 1.00 43.88 191 ASP A CA 1
ATOM 1513 C C . ASP A 1 191 ? -1.930 -16.151 17.994 1.00 43.88 191 ASP A C 1
ATOM 1515 O O . ASP A 1 191 ? -1.340 -17.180 18.326 1.00 43.88 191 ASP A O 1
ATOM 1519 N N . PRO A 1 192 ? -3.098 -15.810 18.567 1.00 42.94 192 PRO A N 1
ATOM 1520 C CA . PRO A 1 192 ? -3.745 -16.673 19.552 1.00 42.94 192 PRO A CA 1
ATOM 1521 C C . PRO A 1 192 ? -4.169 -18.030 18.965 1.00 42.94 192 PRO A C 1
ATOM 1523 O O . PRO A 1 192 ? -4.506 -18.919 19.741 1.00 42.94 192 PRO A O 1
ATOM 1526 N N . ASP A 1 193 ? -4.152 -18.178 17.633 1.00 45.44 193 ASP A N 1
ATOM 1527 C CA . ASP A 1 193 ? -4.416 -19.432 16.924 1.00 45.44 193 ASP A CA 1
ATOM 1528 C C . ASP A 1 193 ? -3.127 -20.233 16.601 1.00 45.44 193 ASP A C 1
ATOM 1530 O O . ASP A 1 193 ? -3.217 -21.335 16.066 1.00 45.44 193 ASP A O 1
ATOM 1534 N N . ASP A 1 194 ? -1.932 -19.716 16.924 1.00 44.03 194 ASP A N 1
ATOM 1535 C CA . ASP A 1 194 ? -0.641 -20.430 16.839 1.00 44.03 194 ASP A CA 1
ATOM 1536 C C . ASP A 1 194 ? -0.282 -21.006 18.222 1.00 44.03 194 ASP A C 1
ATOM 1538 O O . ASP A 1 194 ? 0.802 -20.781 18.763 1.00 44.03 194 ASP A O 1
ATOM 1542 N N . ASP A 1 195 ? -1.246 -21.699 18.841 1.00 36.34 195 ASP A N 1
ATOM 1543 C CA . ASP A 1 195 ? -1.007 -22.489 20.047 1.00 36.34 195 ASP A CA 1
ATOM 1544 C C . ASP A 1 195 ? -0.274 -23.777 19.626 1.00 36.34 195 ASP A C 1
ATOM 1546 O O . ASP A 1 195 ? -0.858 -24.614 18.929 1.00 36.34 195 ASP A O 1
ATOM 1550 N N . PRO A 1 196 ? 1.007 -23.972 19.997 1.00 44.59 196 PRO A N 1
ATOM 1551 C CA . PRO A 1 196 ? 1.758 -25.172 19.631 1.00 44.59 196 PRO A CA 1
ATOM 1552 C C . PRO A 1 196 ? 1.194 -26.458 20.261 1.00 44.59 196 PRO A C 1
ATOM 1554 O O . PRO A 1 196 ? 1.708 -27.536 19.959 1.00 44.59 196 PRO A O 1
ATOM 1557 N N . ASP A 1 197 ? 0.178 -26.347 21.123 1.00 45.91 197 ASP A N 1
ATOM 1558 C CA . ASP A 1 197 ? -0.464 -27.458 21.823 1.00 45.91 197 AS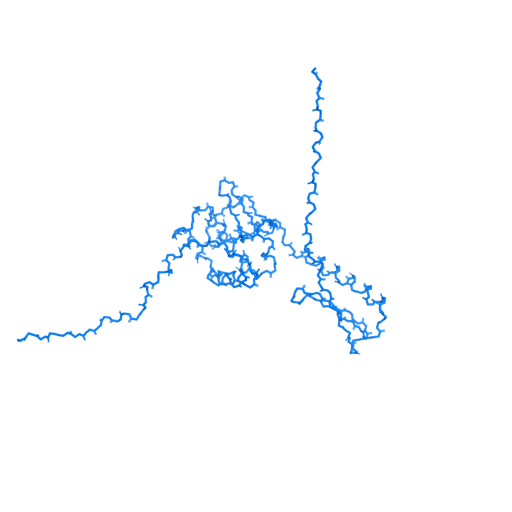P A CA 1
ATOM 1559 C C . ASP A 1 197 ? -1.738 -28.002 21.125 1.00 45.91 197 ASP A C 1
ATOM 156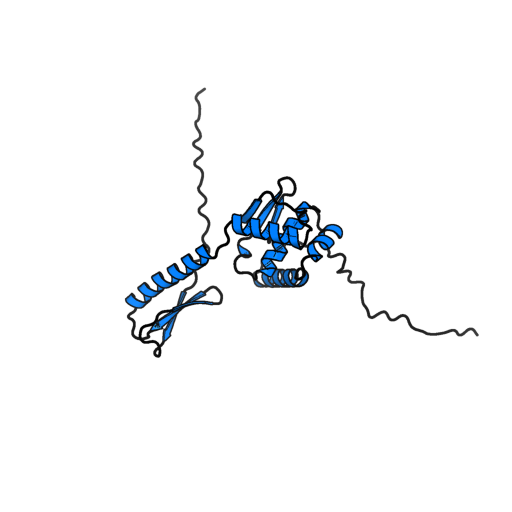1 O O . ASP A 1 197 ? -2.289 -28.997 21.599 1.00 45.91 197 ASP A O 1
ATOM 1565 N N . ASP A 1 198 ? -2.201 -27.439 19.995 1.00 45.19 198 ASP A N 1
ATOM 1566 C CA . ASP A 1 198 ? -3.309 -28.020 19.199 1.00 45.19 198 ASP A CA 1
ATOM 1567 C C . ASP A 1 198 ? -2.775 -29.054 18.186 1.00 45.19 198 ASP A C 1
ATOM 1569 O O . ASP A 1 198 ? -2.809 -28.871 16.967 1.00 45.19 198 ASP A O 1
ATOM 1573 N N . ASP A 1 199 ? -2.203 -30.140 18.714 1.00 38.25 199 ASP A N 1
ATOM 1574 C CA . ASP A 1 199 ? -1.792 -31.315 17.942 1.00 38.25 199 ASP A CA 1
ATOM 1575 C C . ASP A 1 199 ? -3.040 -32.196 17.696 1.00 38.25 199 ASP A C 1
ATOM 1577 O O . ASP A 1 199 ? -3.578 -32.780 18.643 1.00 38.25 199 ASP A O 1
ATOM 1581 N N . PRO A 1 200 ? -3.554 -32.322 16.456 1.00 47.91 200 PRO A N 1
ATOM 1582 C CA . PRO A 1 200 ? -4.799 -33.045 16.175 1.00 47.91 200 PRO A CA 1
ATOM 1583 C C . PRO A 1 200 ? -4.682 -34.578 16.288 1.00 47.91 200 PRO A C 1
ATOM 1585 O O . PRO A 1 200 ? -5.621 -35.280 15.911 1.00 47.91 200 PRO A O 1
ATOM 1588 N N . ASP A 1 201 ? -3.558 -35.097 16.790 1.00 48.41 201 ASP A N 1
ATOM 1589 C CA . ASP A 1 201 ? -3.241 -36.528 16.855 1.00 48.41 201 ASP A CA 1
ATOM 1590 C C . ASP A 1 201 ? -3.388 -37.161 18.261 1.00 48.41 201 ASP A C 1
ATOM 1592 O O . ASP A 1 201 ? -3.071 -38.343 18.423 1.00 48.41 201 ASP A O 1
ATOM 1596 N N . ASP A 1 202 ? -3.916 -36.461 19.275 1.00 45.25 202 ASP A N 1
ATOM 1597 C CA . ASP A 1 202 ? -4.262 -37.104 20.560 1.00 45.25 202 ASP A CA 1
ATOM 1598 C C . ASP A 1 202 ? -5.682 -37.704 20.512 1.00 45.25 202 ASP A C 1
ATOM 1600 O O . ASP A 1 202 ? -6.652 -37.161 21.043 1.00 45.25 202 ASP A O 1
ATOM 1604 N N . ASP A 1 203 ? -5.809 -38.836 19.813 1.00 37.59 203 ASP A N 1
ATOM 1605 C CA . ASP A 1 203 ? -6.979 -39.723 19.845 1.00 37.59 203 ASP A CA 1
ATOM 1606 C C . ASP A 1 203 ? -7.157 -40.307 21.266 1.00 37.59 203 ASP A C 1
ATOM 1608 O O . ASP A 1 203 ? -6.337 -41.125 21.704 1.00 37.59 203 ASP A O 1
ATOM 1612 N N . PRO A 1 204 ? -8.250 -40.013 22.001 1.00 53.53 204 PRO A N 1
ATOM 1613 C CA . PRO A 1 204 ? -8.532 -40.695 23.248 1.00 53.53 204 PRO A CA 1
ATOM 1614 C C . PRO A 1 204 ? -9.449 -41.888 22.962 1.00 53.53 204 PRO A C 1
ATOM 1616 O O . PRO A 1 204 ? -10.670 -41.786 23.095 1.00 53.53 204 PRO A O 1
ATOM 1619 N N . ASP A 1 205 ? -8.883 -43.046 22.615 1.00 41.12 205 ASP A N 1
ATOM 1620 C CA . ASP A 1 205 ? -9.641 -44.303 22.672 1.00 41.12 205 ASP A CA 1
ATOM 1621 C C . ASP A 1 205 ? -8.863 -45.465 23.312 1.00 41.12 205 ASP A C 1
ATOM 1623 O O . ASP A 1 205 ? -7.933 -46.039 22.751 1.00 41.12 205 ASP A O 1
ATOM 1627 N N . GLY A 1 206 ? -9.333 -45.847 24.504 1.00 41.28 206 GLY A N 1
ATOM 1628 C CA . GLY A 1 206 ? -9.854 -47.203 24.674 1.00 41.28 206 GLY A CA 1
ATOM 1629 C C . GLY A 1 206 ? -8.906 -48.299 25.156 1.00 41.28 206 GLY A C 1
ATOM 1630 O O . GLY A 1 206 ? -8.340 -49.044 24.365 1.00 41.28 206 GLY A O 1
ATOM 1631 N N . SER A 1 207 ? -8.884 -48.537 26.472 1.00 41.28 207 SER A N 1
ATOM 1632 C CA . SER A 1 207 ? -8.707 -49.880 27.064 1.00 41.28 207 SER A CA 1
ATOM 1633 C C . SER A 1 207 ? -8.909 -49.789 28.585 1.00 41.28 207 SER A C 1
ATOM 1635 O O . SER A 1 207 ? -8.043 -49.315 29.309 1.00 41.28 207 SER A O 1
ATOM 1637 N N . ALA A 1 208 ? -10.117 -50.018 29.099 1.00 44.28 208 ALA A N 1
ATOM 1638 C CA . ALA A 1 208 ? -10.669 -51.329 29.458 1.00 44.28 208 ALA A CA 1
ATOM 1639 C C . ALA A 1 208 ? -10.152 -51.895 30.799 1.00 44.28 208 ALA A C 1
ATOM 1641 O O . ALA A 1 208 ? -8.964 -52.045 31.057 1.00 44.28 208 ALA A O 1
ATOM 1642 N N . SER A 1 209 ? -11.140 -52.203 31.637 1.00 41.81 209 SER A N 1
ATOM 1643 C CA . SER A 1 209 ? -11.109 -52.847 32.948 1.00 41.81 209 SER A CA 1
ATOM 1644 C C . SER A 1 209 ? -10.320 -54.164 32.996 1.00 41.81 209 SER A C 1
ATOM 1646 O O . SER A 1 209 ? -10.484 -55.005 32.117 1.00 41.81 209 SER A O 1
ATOM 1648 N N . ALA A 1 210 ? -9.597 -54.391 34.098 1.00 42.34 210 ALA A N 1
ATOM 1649 C CA . ALA A 1 210 ? -9.521 -55.700 34.749 1.00 42.34 210 ALA A CA 1
ATOM 1650 C C . ALA A 1 210 ? -9.173 -55.525 36.237 1.00 42.34 210 ALA A C 1
ATOM 1652 O O . ALA A 1 210 ? -8.072 -55.120 36.603 1.00 42.34 210 ALA A O 1
ATOM 1653 N N . VAL A 1 211 ? -10.164 -55.807 37.074 1.00 46.66 211 VAL A N 1
ATOM 1654 C CA . VAL A 1 211 ? -10.020 -56.177 38.481 1.00 46.66 211 VAL A CA 1
ATOM 1655 C C . VAL A 1 211 ? -9.931 -57.700 38.528 1.00 46.66 211 VAL A C 1
ATOM 1657 O O . VAL A 1 211 ? -10.859 -58.350 38.053 1.00 46.66 211 VAL A O 1
ATOM 1660 N N . ASP A 1 212 ? -8.839 -58.231 39.078 1.00 50.62 212 ASP A N 1
ATOM 1661 C CA . ASP A 1 212 ? -8.812 -59.391 39.987 1.00 50.62 212 ASP A CA 1
ATOM 1662 C C . ASP A 1 212 ? -7.502 -59.358 40.795 1.00 50.62 212 ASP A C 1
ATOM 1664 O O . ASP A 1 212 ? -6.423 -59.250 40.162 1.00 50.62 212 ASP A O 1
#

Solvent-accessible surface area (backbone atoms only — not comparable to full-atom values): 12914 Å² total; per-residue (Å²): 142,81,86,82,84,77,84,79,77,78,79,79,76,73,76,83,74,69,80,77,68,52,72,45,81,46,71,30,85,87,38,84,84,57,70,50,65,51,79,54,97,81,24,39,40,36,39,35,30,56,85,59,52,70,71,55,47,55,52,49,49,57,52,45,52,55,51,49,53,56,50,49,58,71,66,49,76,49,49,68,57,44,35,55,48,46,48,54,48,17,46,73,45,49,77,51,69,38,71,67,72,42,42,41,77,38,82,87,45,79,56,42,69,56,47,56,41,55,94,70,25,39,34,41,32,20,52,81,53,67,88,53,58,68,64,46,52,51,37,52,46,45,49,39,37,32,32,59,78,32,85,59,76,48,73,72,26,48,57,49,38,60,52,40,93,51,37,71,64,28,52,56,50,52,52,54,50,21,65,76,65,78,38,69,65,56,89,73,70,78,57,86,85,70,54,90,80,79,62,93,78,79,75,91,76,90,82,84,90,82,92,133

Sequence (212 aa):
MERGARDGGAEETAAAKGPAPEVEVRRSRRRRRTVSAYRQDGRVIVLVPASLSAREVDRWVVEMVGRLDRADERRRPTEDALMARAMRLSDRYLGGLARPTSVRWVDNQNSRWGSCTPGDGTIRLSTRLRGMPAWVVDYVLVHELAHLLVPGHDADFWAWVAHYPQSERARGYLLGWSAANNVEPPEEPDDPDDDPDDDPDDDPDGSASAVD

Radius of gyration: 26.03 Å; Cα contacts (8 Å, |Δi|>4): 237; chains: 1; bounding box: 45×102×78 Å

InterPro domains:
  IPR002725 YgjP-like, metallopeptidase domain [PF01863] (100-167)
  IPR053136 UTP pyrophosphatase-like [PTHR30399] (23-179)

Secondary structure (DSSP, 8-state):
----------------PPSPPPEEEEEESS-SS--EEEEETTEEEEEEETT--HHHHHHHHHHHHHHHHHHHHHHS--HHHHHHHHHHHHHHHSTT----SEEEEES---S-SEEEETTTTEEEEEGGGTTS-HHHHHHHHHHHHHTTT-SS-SHHHHHHHHTSTTHHHHHHHHHHHHHHTTPPPP-----TT--TT--TT-----------